Protein AF-K9FXX5-F1 (afdb_monomer_lite)

Organism: Penicillium digitatum (strain Pd1 / CECT 20795) (NCBI:txid1170230)

Radius of gyration: 20.22 Å; chains: 1; bounding box: 52×44×60 Å

Structure (mmCIF, N/CA/C/O backbone):
data_AF-K9FXX5-F1
#
_entry.id   AF-K9FXX5-F1
#
loop_
_atom_site.group_PDB
_atom_site.id
_atom_site.type_symbol
_atom_site.label_atom_id
_atom_site.label_alt_id
_atom_site.label_comp_id
_atom_site.label_asym_id
_atom_site.label_entity_id
_atom_site.label_seq_id
_atom_site.pdbx_PDB_ins_code
_atom_site.Cartn_x
_atom_site.Cartn_y
_atom_site.Cartn_z
_atom_site.occupancy
_atom_site.B_iso_or_equiv
_atom_site.auth_seq_id
_atom_site.auth_comp_id
_atom_site.auth_asym_id
_atom_site.auth_atom_id
_atom_site.pdbx_PDB_model_num
ATOM 1 N N . MET A 1 1 ? -17.720 13.261 11.288 1.00 69.75 1 MET A N 1
ATOM 2 C CA . MET A 1 1 ? -17.112 13.903 10.089 1.00 69.75 1 MET A CA 1
ATOM 3 C C . MET A 1 1 ? -16.120 12.903 9.529 1.00 69.75 1 MET A C 1
ATOM 5 O O . MET A 1 1 ? -15.475 12.264 10.336 1.00 69.75 1 MET A O 1
ATOM 9 N N . ALA A 1 2 ? -15.972 12.730 8.214 1.00 82.00 2 ALA A N 1
ATOM 10 C CA . ALA A 1 2 ? -14.997 11.754 7.704 1.00 82.00 2 ALA A CA 1
ATOM 11 C C . ALA A 1 2 ? -13.585 12.029 8.282 1.00 82.00 2 ALA A C 1
ATOM 13 O O . ALA A 1 2 ? -13.183 13.198 8.330 1.00 82.00 2 ALA A O 1
ATOM 14 N N . PRO A 1 3 ? -12.855 11.006 8.770 1.00 88.12 3 PRO A N 1
ATOM 15 C CA . PRO A 1 3 ? -11.517 11.199 9.313 1.00 88.12 3 PRO A CA 1
ATOM 16 C C . PRO A 1 3 ? -10.559 11.644 8.203 1.00 88.12 3 PRO A C 1
ATOM 18 O O . PRO A 1 3 ? -10.752 11.302 7.036 1.00 88.12 3 PRO A O 1
ATOM 21 N N . ILE A 1 4 ? -9.531 12.409 8.578 1.00 86.38 4 ILE A N 1
ATOM 22 C CA . ILE A 1 4 ? -8.514 12.918 7.652 1.00 86.38 4 ILE A CA 1
ATOM 23 C C . ILE A 1 4 ? -7.219 12.128 7.854 1.00 86.38 4 ILE A C 1
ATOM 25 O O . ILE A 1 4 ? -6.729 12.027 8.981 1.00 86.38 4 ILE A O 1
ATOM 29 N N . ILE A 1 5 ? -6.659 11.603 6.765 1.00 87.19 5 ILE A N 1
ATOM 30 C CA . ILE A 1 5 ? -5.317 11.015 6.709 1.00 87.19 5 ILE A CA 1
ATOM 31 C C . ILE A 1 5 ? -4.425 11.956 5.910 1.00 87.19 5 ILE A C 1
ATOM 33 O O . ILE A 1 5 ? -4.684 12.202 4.736 1.00 87.19 5 ILE A O 1
ATOM 37 N N . GLN A 1 6 ? -3.357 12.452 6.526 1.00 87.50 6 GLN A N 1
ATOM 38 C CA . GLN A 1 6 ? -2.365 13.269 5.840 1.00 87.50 6 GLN A CA 1
ATOM 39 C C . GLN A 1 6 ? -1.074 12.469 5.687 1.00 87.50 6 GLN A C 1
ATOM 41 O O . GLN A 1 6 ? -0.434 12.109 6.675 1.00 87.50 6 GLN A O 1
ATOM 46 N N . VAL A 1 7 ? -0.709 12.169 4.444 1.00 82.88 7 VAL A N 1
ATOM 47 C CA . VAL A 1 7 ? 0.531 11.475 4.102 1.00 82.88 7 VAL A CA 1
ATOM 48 C C . VAL A 1 7 ? 1.591 12.524 3.799 1.00 82.88 7 VAL A C 1
ATOM 50 O O . VAL A 1 7 ? 1.379 13.405 2.972 1.00 82.88 7 VAL A O 1
ATOM 53 N N . ILE A 1 8 ? 2.729 12.450 4.484 1.00 85.00 8 ILE A N 1
ATOM 54 C CA . ILE A 1 8 ? 3.868 13.345 4.267 1.00 85.00 8 ILE A CA 1
ATOM 55 C C . ILE A 1 8 ? 5.045 12.472 3.854 1.00 85.00 8 ILE A C 1
ATOM 57 O O . ILE A 1 8 ? 5.526 11.668 4.652 1.00 85.00 8 ILE A O 1
ATOM 61 N N . GLY A 1 9 ? 5.503 12.592 2.611 1.00 83.00 9 GLY A N 1
ATOM 62 C CA . GLY A 1 9 ? 6.545 11.697 2.120 1.00 83.00 9 GLY A CA 1
ATOM 63 C C . GLY A 1 9 ? 7.036 11.991 0.712 1.00 83.00 9 GLY A C 1
ATOM 64 O O . GLY A 1 9 ? 6.684 12.996 0.096 1.00 83.00 9 GLY A O 1
ATOM 65 N N . CYS A 1 10 ? 7.885 11.095 0.208 1.00 80.19 10 CYS A N 1
ATOM 66 C CA . CYS A 1 10 ? 8.448 11.222 -1.129 1.00 80.19 10 CYS A CA 1
ATOM 67 C C . CYS A 1 10 ? 7.406 10.962 -2.223 1.00 80.19 10 CYS A C 1
ATOM 69 O O . CYS A 1 10 ? 6.554 10.074 -2.111 1.00 80.19 10 CYS A O 1
ATOM 71 N N . LEU A 1 11 ? 7.537 11.744 -3.289 1.00 79.19 11 LEU A N 1
ATOM 72 C CA . LEU A 1 11 ? 6.828 11.631 -4.552 1.00 79.19 11 LEU A CA 1
ATOM 73 C C . LEU A 1 11 ? 7.910 11.638 -5.635 1.00 79.19 11 LEU A C 1
ATOM 75 O O . LEU A 1 11 ? 8.719 12.565 -5.688 1.00 79.19 11 LEU A O 1
ATOM 79 N N . ASN A 1 12 ? 7.947 10.598 -6.460 1.00 79.56 12 ASN A N 1
ATOM 80 C CA . ASN A 1 12 ? 9.006 10.388 -7.441 1.00 79.56 12 ASN A CA 1
ATOM 81 C C . ASN A 1 12 ? 8.419 10.210 -8.847 1.00 79.56 12 ASN A C 1
ATOM 83 O O . ASN A 1 12 ? 7.282 9.759 -9.007 1.00 79.56 12 ASN A O 1
ATOM 87 N N . ALA A 1 13 ? 9.229 10.518 -9.858 1.00 80.81 13 ALA A N 1
ATOM 88 C CA . ALA A 1 13 ? 9.031 10.049 -11.223 1.00 80.81 13 ALA A CA 1
ATOM 89 C C . ALA A 1 13 ? 9.991 8.877 -11.466 1.00 80.81 13 ALA A C 1
ATOM 91 O O . ALA A 1 13 ? 11.196 9.072 -11.643 1.00 80.81 13 ALA A O 1
ATOM 92 N N . ASP A 1 14 ? 9.461 7.659 -11.441 1.00 80.69 14 ASP A N 1
ATOM 93 C CA . ASP A 1 14 ? 10.246 6.443 -11.610 1.00 80.69 14 ASP A CA 1
ATOM 94 C C . ASP A 1 14 ? 10.443 6.193 -13.106 1.00 80.69 14 ASP A C 1
ATOM 96 O O . ASP A 1 14 ? 9.484 6.010 -13.855 1.00 80.69 14 ASP A O 1
ATOM 100 N N . ARG A 1 15 ? 11.698 6.214 -13.560 1.00 85.12 15 ARG A N 1
ATOM 101 C CA . ARG A 1 15 ? 12.070 5.898 -14.944 1.00 85.12 15 ARG A CA 1
ATOM 102 C C . ARG A 1 15 ? 12.536 4.452 -15.002 1.00 85.12 15 ARG A C 1
ATOM 104 O O . ARG A 1 15 ? 13.568 4.114 -14.425 1.00 85.12 15 ARG A O 1
ATOM 111 N N . VAL A 1 16 ? 11.783 3.610 -15.697 1.00 86.31 16 VAL A N 1
ATOM 112 C CA . VAL A 1 16 ? 12.023 2.170 -15.763 1.00 86.31 16 VAL A CA 1
ATOM 113 C C . VAL A 1 16 ? 12.531 1.802 -17.150 1.00 86.31 16 VAL A C 1
ATOM 115 O O . VAL A 1 16 ? 11.874 2.063 -18.160 1.00 86.31 16 VAL A O 1
ATOM 118 N N . LEU A 1 17 ? 13.709 1.179 -17.189 1.00 91.38 17 LEU A N 1
ATOM 119 C CA . LEU A 1 17 ? 14.300 0.605 -18.393 1.00 91.38 17 LEU A CA 1
ATOM 120 C C . LEU A 1 17 ? 14.302 -0.912 -18.269 1.00 91.38 17 LEU A C 1
ATOM 122 O O . LEU A 1 17 ? 14.856 -1.450 -17.313 1.00 91.38 17 LEU A O 1
ATOM 126 N N . ALA A 1 18 ? 13.715 -1.600 -19.247 1.00 91.19 18 ALA A N 1
ATOM 127 C CA . ALA A 1 18 ? 13.788 -3.053 -19.308 1.00 91.19 18 ALA A CA 1
ATOM 128 C C . ALA A 1 18 ? 14.995 -3.472 -20.146 1.00 91.19 18 ALA A C 1
ATOM 130 O O . ALA A 1 18 ? 15.080 -3.160 -21.339 1.00 91.19 18 ALA A O 1
ATOM 131 N N . THR A 1 19 ? 15.916 -4.209 -19.541 1.00 94.00 19 THR A N 1
ATOM 132 C CA . THR A 1 19 ? 17.079 -4.803 -20.205 1.00 94.00 19 THR A CA 1
ATOM 133 C C . THR A 1 19 ? 17.013 -6.327 -20.088 1.00 94.00 19 THR A C 1
ATOM 135 O O . THR A 1 19 ? 16.414 -6.844 -19.146 1.00 94.00 19 THR A O 1
ATOM 138 N N . PRO A 1 20 ? 17.623 -7.082 -21.021 1.00 92.12 20 PRO A N 1
ATOM 139 C CA . PRO A 1 20 ? 17.624 -8.545 -20.946 1.00 92.12 20 PRO A CA 1
ATOM 140 C C . PRO A 1 20 ? 18.401 -9.082 -19.729 1.00 92.12 20 PRO A C 1
ATOM 142 O O . PRO A 1 20 ? 18.210 -10.230 -19.339 1.00 92.12 20 PRO A O 1
ATOM 145 N N . ARG A 1 21 ? 19.278 -8.262 -19.134 1.00 94.31 21 ARG A N 1
ATOM 146 C CA . ARG A 1 21 ? 20.008 -8.523 -17.887 1.00 94.31 21 ARG A CA 1
ATOM 147 C C . ARG A 1 21 ? 20.497 -7.218 -17.256 1.00 94.31 21 ARG A C 1
ATOM 149 O O . ARG A 1 21 ? 20.442 -6.165 -17.896 1.00 94.31 21 ARG A O 1
ATOM 156 N N . PHE A 1 22 ? 21.020 -7.295 -16.035 1.00 93.25 22 PHE A N 1
ATOM 157 C CA . PHE A 1 22 ? 21.779 -6.190 -15.451 1.00 93.25 22 PHE A CA 1
ATOM 158 C C . PHE A 1 22 ? 23.083 -5.946 -16.242 1.00 93.25 22 PHE A C 1
ATOM 160 O O . PHE A 1 22 ? 23.713 -6.919 -16.675 1.00 93.25 22 PHE A O 1
ATOM 167 N N . PRO A 1 23 ? 23.464 -4.676 -16.480 1.00 93.44 23 PRO A N 1
ATOM 168 C CA . PRO A 1 23 ? 24.712 -4.337 -17.157 1.00 93.44 23 PRO A CA 1
ATOM 169 C C . PRO A 1 23 ? 25.920 -4.566 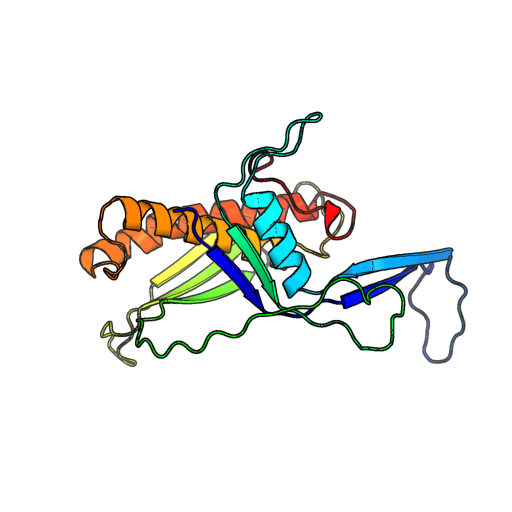-16.242 1.00 93.44 23 PRO A C 1
ATOM 171 O O . PRO A 1 23 ? 25.837 -4.331 -15.033 1.00 93.44 23 PRO A O 1
ATOM 174 N N . ASP A 1 24 ? 27.044 -4.974 -16.829 1.00 96.19 24 ASP A N 1
ATOM 175 C CA . ASP A 1 24 ? 28.323 -5.036 -16.121 1.00 96.19 24 ASP A CA 1
ATOM 176 C C . ASP A 1 24 ? 28.942 -3.629 -15.964 1.00 96.19 24 ASP A C 1
ATOM 178 O O . ASP A 1 24 ? 28.610 -2.705 -16.719 1.00 96.19 24 ASP A O 1
ATOM 182 N N . PRO A 1 25 ? 29.858 -3.413 -15.000 1.00 96.81 25 PRO A N 1
ATOM 183 C CA . PRO A 1 25 ? 30.534 -2.128 -14.848 1.00 96.81 25 PRO A CA 1
ATOM 184 C C . PRO A 1 25 ? 31.232 -1.669 -16.140 1.00 96.81 25 PRO A C 1
ATOM 186 O O . PRO A 1 25 ? 32.109 -2.352 -16.663 1.00 96.81 25 PRO A O 1
ATOM 189 N N . GLY A 1 26 ? 30.863 -0.484 -16.636 1.00 96.62 26 GLY A N 1
ATOM 190 C CA . GLY A 1 26 ? 31.421 0.111 -17.860 1.00 96.62 26 GLY A CA 1
ATOM 191 C C . GLY A 1 26 ? 30.781 -0.369 -19.168 1.00 96.62 26 GLY A C 1
ATOM 192 O O . GLY A 1 26 ? 31.121 0.142 -20.234 1.00 96.62 26 GLY A O 1
ATOM 193 N N . GLU A 1 27 ? 29.843 -1.311 -19.111 1.00 96.75 27 GLU A N 1
ATOM 194 C CA . GLU A 1 27 ? 29.141 -1.814 -20.285 1.00 96.75 27 GLU A CA 1
ATOM 195 C C . GLU A 1 27 ? 28.035 -0.854 -20.759 1.00 96.75 27 GLU A C 1
ATOM 197 O O . GLU A 1 27 ? 27.328 -0.239 -19.961 1.00 96.75 27 GLU A O 1
ATOM 202 N N . THR A 1 28 ? 27.839 -0.763 -22.079 1.00 95.81 28 THR A N 1
ATOM 203 C CA . THR A 1 28 ? 26.666 -0.113 -22.683 1.00 95.81 28 THR A CA 1
ATOM 204 C C . THR A 1 28 ? 25.722 -1.173 -23.244 1.00 95.81 28 THR A C 1
ATOM 206 O O . THR A 1 28 ? 26.110 -1.933 -24.127 1.00 95.81 28 THR A O 1
ATOM 209 N N . ILE A 1 29 ? 24.470 -1.197 -22.774 1.00 95.06 29 ILE A N 1
ATOM 210 C CA . ILE A 1 29 ? 23.419 -2.098 -23.268 1.00 95.06 29 ILE A CA 1
ATOM 211 C C . ILE A 1 29 ? 22.200 -1.303 -23.743 1.00 95.06 29 ILE A C 1
ATOM 213 O O . ILE A 1 29 ? 21.814 -0.303 -23.138 1.00 95.06 29 ILE A O 1
ATOM 217 N N . THR A 1 30 ? 21.571 -1.752 -24.828 1.00 95.69 30 THR A N 1
ATOM 218 C CA . THR A 1 30 ? 20.324 -1.165 -25.328 1.00 95.69 30 THR A CA 1
ATOM 219 C C . THR A 1 30 ? 19.131 -1.681 -24.524 1.00 95.69 30 THR A C 1
ATOM 221 O O . THR A 1 30 ? 18.958 -2.889 -24.356 1.00 95.69 30 THR A O 1
ATOM 224 N N . SER A 1 31 ? 18.27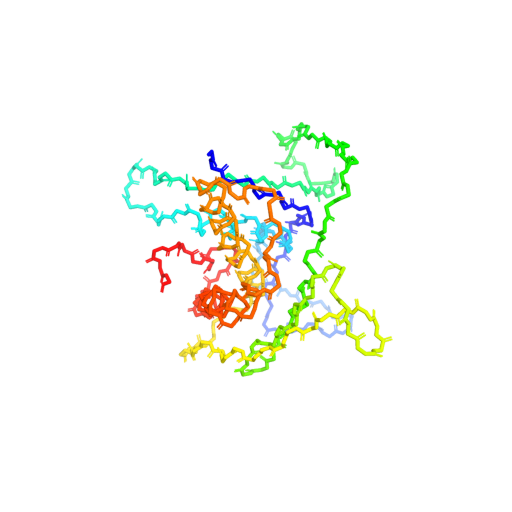8 -0.774 -24.043 1.00 95.50 31 SER A N 1
ATOM 225 C CA . SER A 1 31 ? 17.013 -1.145 -23.403 1.00 95.50 31 SER A CA 1
ATOM 226 C C . SER A 1 31 ? 16.007 -1.665 -24.428 1.00 95.50 31 SER A C 1
ATOM 228 O O . SER A 1 31 ? 15.842 -1.073 -25.493 1.00 95.50 31 SER A O 1
ATOM 230 N N . SER A 1 32 ? 15.276 -2.712 -24.064 1.00 94.19 32 SER A N 1
ATOM 231 C CA . SER A 1 32 ? 14.136 -3.232 -24.830 1.00 94.19 32 SER A CA 1
ATOM 232 C C . SER A 1 32 ? 12.880 -2.360 -24.702 1.00 94.19 32 SER A C 1
ATOM 234 O O . SER A 1 32 ? 12.072 -2.308 -25.626 1.00 94.19 32 SER A O 1
ATOM 236 N N . SER A 1 33 ? 12.730 -1.635 -23.589 1.00 93.00 33 SER A N 1
ATOM 237 C CA . SER A 1 33 ? 11.654 -0.662 -23.388 1.00 93.00 33 SER A CA 1
ATOM 238 C C . SER A 1 33 ? 12.039 0.407 -22.366 1.00 93.00 33 SER A C 1
ATOM 240 O O . SER A 1 33 ? 12.891 0.178 -21.505 1.00 93.00 33 SER A O 1
ATOM 242 N N . TYR A 1 34 ? 11.356 1.549 -22.435 1.00 90.44 34 TYR A N 1
ATOM 243 C CA . TYR A 1 34 ? 11.445 2.657 -21.486 1.00 90.44 34 TYR A CA 1
ATOM 244 C C . TYR A 1 34 ? 10.034 3.139 -21.150 1.00 90.44 34 TYR A C 1
ATOM 246 O O . TYR A 1 34 ? 9.231 3.361 -22.058 1.00 90.44 34 TYR A O 1
ATOM 254 N N . PHE A 1 35 ? 9.738 3.334 -19.870 1.00 82.38 35 PHE A N 1
ATOM 255 C CA . PHE A 1 35 ? 8.534 4.039 -19.444 1.00 82.38 35 PHE A CA 1
ATOM 256 C C . PHE A 1 35 ? 8.794 4.836 -18.166 1.00 82.38 35 PHE A C 1
ATOM 258 O O . PHE A 1 35 ? 9.692 4.520 -17.387 1.00 82.38 35 PHE A O 1
ATOM 265 N N . THR A 1 36 ? 7.991 5.875 -17.956 1.00 79.88 36 THR A N 1
ATOM 266 C CA . THR A 1 36 ? 7.986 6.655 -16.717 1.00 79.88 36 THR A CA 1
ATOM 267 C C . THR A 1 36 ? 6.684 6.383 -15.976 1.00 79.88 36 THR A C 1
ATOM 269 O O . THR A 1 36 ? 5.614 6.443 -16.581 1.00 79.88 36 THR A O 1
ATOM 272 N N . SER A 1 37 ? 6.758 6.123 -14.676 1.00 77.31 37 SER A N 1
ATOM 273 C CA . SER A 1 37 ? 5.597 5.975 -13.798 1.00 77.31 37 SER A CA 1
ATOM 274 C C . SER A 1 37 ? 5.683 6.911 -12.597 1.00 77.31 37 SER A C 1
ATOM 276 O O . SER A 1 37 ? 6.762 7.352 -12.202 1.00 77.31 37 SER A O 1
ATOM 278 N N . ALA A 1 38 ? 4.535 7.213 -11.992 1.00 75.75 38 ALA A N 1
ATOM 279 C CA . ALA A 1 38 ? 4.521 7.828 -10.672 1.00 75.75 38 ALA A CA 1
ATOM 280 C C . ALA A 1 38 ? 5.021 6.815 -9.634 1.00 75.75 38 ALA A C 1
ATOM 282 O O . ALA A 1 38 ? 4.662 5.637 -9.691 1.00 75.75 38 ALA A O 1
ATOM 283 N N . GLY A 1 39 ? 5.833 7.288 -8.696 1.00 79.69 39 GLY A N 1
ATOM 284 C CA . GLY A 1 39 ? 6.447 6.470 -7.663 1.00 79.69 39 GLY A CA 1
ATOM 285 C C . GLY A 1 39 ? 6.663 7.227 -6.362 1.00 79.69 39 GLY A C 1
ATOM 286 O O . GLY A 1 39 ? 6.180 8.345 -6.162 1.00 79.69 39 GLY A O 1
ATOM 287 N N . GLY A 1 40 ? 7.442 6.617 -5.476 1.00 84.31 40 GLY A N 1
ATOM 288 C CA . GLY A 1 40 ? 7.708 7.131 -4.137 1.00 84.31 40 GLY A CA 1
ATOM 289 C C . GLY A 1 40 ? 6.791 6.508 -3.087 1.00 84.31 40 GLY A C 1
ATOM 290 O O . GLY A 1 40 ? 5.586 6.363 -3.272 1.00 84.31 40 GLY A O 1
ATOM 291 N N . LYS A 1 41 ? 7.381 6.148 -1.946 1.00 88.56 41 LYS A N 1
ATOM 292 C CA . LYS A 1 41 ? 6.690 5.445 -0.856 1.00 88.56 41 LYS A CA 1
ATOM 293 C C . LYS A 1 41 ? 5.510 6.245 -0.309 1.00 88.56 41 LYS A C 1
ATOM 295 O O . LYS A 1 41 ? 4.434 5.695 -0.109 1.00 88.56 41 LYS A O 1
ATOM 300 N N . GLY A 1 42 ? 5.693 7.557 -0.123 1.00 85.56 42 GLY A N 1
ATOM 301 C CA . GLY A 1 42 ? 4.618 8.444 0.326 1.00 85.56 42 GLY A CA 1
ATOM 302 C C . GLY A 1 42 ? 3.469 8.493 -0.681 1.00 85.56 42 GLY A C 1
ATOM 303 O O . GLY A 1 42 ? 2.309 8.346 -0.309 1.00 85.56 42 GLY A O 1
ATOM 304 N N . ALA A 1 43 ? 3.790 8.609 -1.970 1.00 82.75 43 ALA A N 1
ATOM 305 C CA . ALA A 1 43 ? 2.794 8.579 -3.035 1.00 82.75 43 ALA A CA 1
ATOM 306 C C . ALA A 1 43 ? 2.031 7.245 -3.089 1.00 82.75 43 ALA A C 1
ATOM 308 O O . ALA A 1 43 ? 0.801 7.252 -3.133 1.00 82.75 43 ALA A O 1
ATOM 309 N N . ASN A 1 44 ? 2.738 6.113 -3.013 1.00 89.06 44 ASN A N 1
ATOM 310 C CA . ASN A 1 44 ? 2.127 4.784 -2.971 1.00 89.06 44 ASN A CA 1
ATOM 311 C C . ASN A 1 44 ? 1.159 4.673 -1.786 1.00 89.06 44 ASN A C 1
ATOM 313 O O . ASN A 1 44 ? -0.005 4.334 -1.977 1.00 89.06 44 ASN A O 1
ATOM 317 N N . GLN A 1 45 ? 1.594 5.038 -0.577 1.00 90.88 45 GLN A N 1
ATOM 318 C CA . GLN A 1 45 ? 0.755 5.000 0.627 1.00 90.88 45 GLN A CA 1
ATOM 319 C C . GLN A 1 45 ? -0.482 5.902 0.509 1.00 90.88 45 GLN A C 1
ATOM 321 O O . GLN A 1 45 ? -1.569 5.510 0.935 1.00 90.88 45 GLN A O 1
ATOM 326 N N . ALA A 1 46 ? -0.356 7.081 -0.110 1.00 85.56 46 ALA A N 1
ATOM 327 C CA . ALA A 1 46 ? -1.491 7.964 -0.371 1.00 85.56 46 ALA A CA 1
ATOM 328 C C . ALA A 1 46 ? -2.491 7.355 -1.369 1.00 85.56 46 ALA A C 1
ATOM 330 O O . ALA A 1 46 ? -3.700 7.412 -1.136 1.00 85.56 46 ALA A O 1
ATOM 331 N N . VAL A 1 47 ? -2.009 6.720 -2.447 1.00 87.50 47 VAL A N 1
ATOM 332 C CA . VAL A 1 47 ? -2.869 5.997 -3.402 1.00 87.50 47 VAL A CA 1
ATOM 333 C C . VAL A 1 47 ? -3.603 4.855 -2.711 1.00 87.50 47 VAL A C 1
ATOM 335 O O . VAL A 1 47 ? -4.808 4.704 -2.914 1.00 87.50 47 VAL A O 1
ATOM 338 N N . VAL A 1 48 ? -2.914 4.100 -1.853 1.00 91.69 48 VAL A N 1
ATOM 339 C CA . VAL A 1 48 ? -3.528 3.050 -1.034 1.00 91.69 48 VAL A CA 1
ATOM 340 C C . VAL A 1 48 ? -4.617 3.632 -0.147 1.00 91.69 48 VAL A C 1
ATOM 342 O O . VAL A 1 48 ? -5.731 3.123 -0.175 1.00 91.69 48 VAL A O 1
ATOM 345 N N . CYS A 1 49 ? -4.361 4.733 0.568 1.00 88.81 49 CYS A N 1
ATOM 346 C CA . CYS A 1 49 ? -5.387 5.375 1.396 1.00 88.81 49 CYS A CA 1
ATOM 347 C C . CYS A 1 49 ? -6.631 5.760 0.579 1.00 88.81 49 CYS A C 1
ATOM 349 O O . CYS A 1 49 ? -7.767 5.595 1.026 1.00 88.81 49 CYS A O 1
ATOM 351 N N . GLY A 1 50 ? -6.428 6.225 -0.654 1.00 85.69 50 GLY A N 1
ATOM 352 C CA . GLY A 1 50 ? -7.513 6.515 -1.580 1.00 85.69 50 GLY A CA 1
ATOM 353 C C . GLY A 1 50 ? -8.272 5.272 -2.049 1.00 85.69 50 GLY A C 1
ATOM 354 O O . GLY A 1 50 ? -9.499 5.288 -2.059 1.00 85.69 50 GLY A O 1
ATOM 355 N N . ARG A 1 51 ? -7.588 4.199 -2.454 1.00 89.81 51 ARG A N 1
ATOM 356 C CA . ARG A 1 51 ? -8.255 2.974 -2.937 1.00 89.81 51 ARG A CA 1
ATOM 357 C C . ARG A 1 51 ? -8.937 2.199 -1.808 1.00 89.81 51 ARG A C 1
ATOM 359 O O . ARG A 1 51 ? -10.025 1.682 -2.012 1.00 89.81 51 ARG A O 1
ATOM 366 N N . MET A 1 52 ? -8.363 2.214 -0.610 1.00 90.81 52 MET A N 1
ATOM 367 C CA . MET A 1 52 ? -8.888 1.535 0.578 1.00 90.81 52 MET A CA 1
ATOM 368 C C . MET A 1 52 ? -10.036 2.274 1.271 1.00 90.81 52 MET A C 1
ATOM 370 O O . MET A 1 52 ? -10.669 1.718 2.158 1.00 90.81 52 MET A O 1
ATOM 374 N N . SER A 1 53 ? -10.318 3.521 0.893 1.00 88.50 53 SER A N 1
ATOM 375 C CA . SER A 1 53 ? -11.426 4.305 1.459 1.00 88.50 53 SER A CA 1
ATOM 376 C C . SER A 1 53 ? -12.730 4.196 0.662 1.00 88.50 53 SER A C 1
ATOM 378 O O . SER A 1 53 ? -13.713 4.868 0.975 1.00 88.50 53 SER A O 1
ATOM 380 N N . ARG A 1 54 ? -12.763 3.377 -0.398 1.00 85.88 54 ARG A N 1
ATOM 381 C CA . ARG A 1 54 ? -13.945 3.210 -1.252 1.00 85.88 54 ARG A CA 1
ATOM 382 C C . ARG A 1 54 ? -13.912 1.904 -2.045 1.00 85.88 54 ARG A C 1
ATOM 384 O O . ARG A 1 54 ? -12.847 1.385 -2.353 1.00 85.88 54 ARG A O 1
ATOM 391 N N . ALA A 1 55 ? -15.087 1.455 -2.476 1.00 85.00 55 ALA A N 1
ATOM 392 C CA . ALA A 1 55 ? -15.211 0.362 -3.437 1.00 85.00 55 ALA A CA 1
ATOM 393 C C . ALA A 1 55 ? -14.666 0.750 -4.823 1.00 85.00 55 ALA A C 1
ATOM 395 O O . ALA A 1 55 ? -14.710 1.929 -5.213 1.00 85.00 55 ALA A O 1
ATOM 396 N N . LYS A 1 56 ? -14.209 -0.236 -5.593 1.00 83.50 56 LYS A N 1
ATOM 397 C CA . LYS A 1 56 ? -13.784 -0.069 -6.981 1.00 83.50 56 LYS A CA 1
ATOM 398 C C . LYS A 1 56 ? -14.906 0.524 -7.824 1.00 83.50 56 LYS A C 1
ATOM 400 O O . LYS A 1 56 ? -16.069 0.131 -7.746 1.00 83.50 56 LYS A O 1
ATOM 405 N N . GLN A 1 57 ? -14.558 1.498 -8.661 1.00 79.62 57 GLN A N 1
ATOM 406 C CA . GLN A 1 57 ? -15.538 2.128 -9.541 1.00 79.62 57 GLN A CA 1
ATOM 407 C C . GLN A 1 57 ? -15.996 1.141 -10.619 1.00 79.62 57 GLN A C 1
ATOM 409 O O . GLN A 1 57 ? -15.204 0.699 -11.449 1.00 79.62 57 GLN A O 1
ATOM 414 N N . THR A 1 58 ? -17.292 0.832 -10.621 1.00 72.62 58 THR A N 1
ATOM 415 C CA . THR A 1 58 ? -17.970 0.078 -11.678 1.00 72.62 58 THR A CA 1
ATOM 416 C C . THR A 1 58 ? -18.972 1.011 -12.370 1.00 72.62 58 THR A C 1
ATOM 418 O O . THR A 1 58 ? -20.052 1.300 -11.863 1.00 72.62 58 THR A O 1
ATOM 421 N N . GLY A 1 59 ? -18.583 1.560 -13.526 1.00 72.25 59 GLY A N 1
ATOM 422 C CA . GLY A 1 59 ? -19.388 2.526 -14.291 1.00 72.25 59 GLY A CA 1
ATOM 423 C C . GLY A 1 59 ? -19.076 3.999 -13.985 1.00 72.25 59 GLY A C 1
ATOM 424 O O . GLY A 1 59 ? -18.006 4.334 -13.491 1.00 72.25 59 GLY A O 1
ATOM 425 N N . THR A 1 60 ? -20.001 4.907 -14.314 1.00 69.75 60 THR A N 1
ATOM 426 C CA . THR A 1 60 ? -19.782 6.371 -14.257 1.00 69.75 60 THR A CA 1
ATOM 427 C C . THR A 1 60 ? -19.972 6.989 -12.870 1.00 69.75 60 THR A C 1
ATOM 429 O O . THR A 1 60 ? -19.693 8.173 -12.677 1.00 69.75 60 THR A O 1
ATOM 432 N N . LYS A 1 61 ? -20.462 6.219 -11.890 1.00 67.19 61 LYS A N 1
ATOM 433 C CA . LYS A 1 61 ? -20.763 6.717 -10.545 1.00 67.19 61 LYS A CA 1
ATOM 434 C C . LYS A 1 61 ? -19.583 6.463 -9.609 1.00 67.19 61 LYS A C 1
ATOM 436 O O . LYS A 1 61 ? -19.224 5.322 -9.336 1.00 67.19 61 LYS A O 1
ATOM 441 N N . ILE A 1 62 ? -19.004 7.542 -9.090 1.00 68.50 62 ILE A N 1
ATOM 442 C CA . ILE A 1 62 ? -17.904 7.486 -8.124 1.00 68.50 62 ILE A CA 1
ATOM 443 C C . ILE A 1 62 ? -18.450 7.007 -6.772 1.00 68.50 62 ILE A C 1
ATOM 445 O O . ILE A 1 62 ? -19.360 7.624 -6.210 1.00 68.50 62 ILE A O 1
ATOM 449 N N . SER A 1 63 ? -17.896 5.909 -6.251 1.00 75.44 63 SER A N 1
ATOM 450 C CA . SER A 1 63 ? -18.157 5.426 -4.893 1.00 75.44 63 SER A CA 1
ATOM 451 C C . SER A 1 63 ? -17.726 6.486 -3.874 1.00 75.44 63 SER A C 1
ATOM 453 O O . SER A 1 63 ? -16.651 7.083 -3.976 1.00 75.44 63 SER A O 1
ATOM 455 N N . LYS A 1 64 ? -18.597 6.767 -2.899 1.00 81.94 64 LYS A N 1
ATOM 456 C CA . LYS A 1 64 ? -18.321 7.776 -1.873 1.00 81.94 64 LYS A CA 1
ATOM 457 C C . LYS A 1 64 ? -17.202 7.269 -0.965 1.00 81.94 64 LYS A C 1
ATOM 459 O O . LYS A 1 64 ? -17.328 6.189 -0.400 1.00 81.94 64 LYS A O 1
ATOM 464 N N . SER A 1 65 ? -16.155 8.076 -0.816 1.00 84.88 65 SER A N 1
ATOM 465 C CA . SER A 1 65 ? -15.085 7.821 0.148 1.00 84.88 65 SER A CA 1
ATOM 466 C C . SER A 1 65 ? -15.583 8.056 1.571 1.00 84.88 65 SER A C 1
ATOM 468 O O . SER A 1 65 ? -16.227 9.079 1.835 1.00 84.88 65 SER A O 1
ATOM 470 N N . ASP A 1 66 ? -15.288 7.136 2.485 1.00 86.88 66 ASP A N 1
ATOM 471 C CA . ASP A 1 66 ? -15.598 7.285 3.911 1.00 86.88 66 ASP A CA 1
ATOM 472 C C . ASP A 1 66 ? -14.468 7.956 4.710 1.00 86.88 66 ASP A C 1
ATOM 474 O O . ASP A 1 66 ? -14.670 8.363 5.855 1.00 86.88 66 ASP A O 1
ATOM 478 N N . VAL A 1 67 ? -13.314 8.161 4.070 1.00 86.31 67 VAL A N 1
ATOM 479 C CA . VAL A 1 67 ? -12.137 8.861 4.597 1.00 86.31 67 VAL A CA 1
ATOM 480 C C . VAL A 1 67 ? -11.729 9.991 3.648 1.00 86.31 67 VAL A C 1
ATOM 482 O O . VAL A 1 67 ? -11.858 9.879 2.428 1.00 86.31 67 VAL A O 1
ATOM 485 N N . VAL A 1 68 ? -11.224 11.093 4.198 1.00 85.31 68 VAL A N 1
ATOM 486 C CA . VAL A 1 68 ? -10.550 12.148 3.431 1.00 85.31 68 VAL A CA 1
ATOM 487 C C . VAL A 1 68 ? -9.049 11.894 3.513 1.00 85.31 68 VAL A C 1
ATOM 489 O O . VAL A 1 68 ? -8.519 11.709 4.605 1.00 85.31 68 VAL A O 1
ATOM 492 N N . PHE A 1 69 ? -8.350 11.873 2.381 1.00 82.81 69 PHE A N 1
ATOM 493 C CA . PHE A 1 69 ? -6.896 11.728 2.365 1.00 82.81 69 PHE A CA 1
ATOM 494 C C . PHE A 1 69 ? -6.243 12.902 1.637 1.00 82.81 69 PHE A C 1
ATOM 496 O O . PHE A 1 69 ? -6.762 13.404 0.641 1.00 82.81 69 PHE A O 1
ATOM 503 N N . GLU A 1 70 ? -5.094 13.321 2.147 1.00 84.44 70 GLU A N 1
ATOM 504 C CA . GLU A 1 70 ? -4.276 14.406 1.619 1.00 84.44 70 GLU A CA 1
ATOM 505 C C . GLU A 1 70 ? -2.830 13.922 1.518 1.00 84.44 70 GLU A C 1
ATOM 507 O O . GLU A 1 70 ? -2.345 13.216 2.402 1.00 84.44 70 GLU A O 1
ATOM 512 N N . MET A 1 71 ? -2.126 14.310 0.456 1.00 80.94 71 MET A N 1
ATOM 513 C CA . MET A 1 71 ? -0.702 14.020 0.290 1.00 80.94 71 MET A CA 1
ATOM 514 C C . MET A 1 71 ? 0.083 15.324 0.230 1.00 80.94 71 MET A C 1
ATOM 516 O O . MET A 1 71 ? -0.215 16.200 -0.580 1.00 80.94 71 MET A O 1
ATOM 520 N N . ILE A 1 72 ? 1.121 15.418 1.055 1.00 76.81 72 ILE A N 1
ATOM 521 C CA . ILE A 1 72 ? 2.127 16.473 1.029 1.00 76.81 72 ILE A CA 1
ATOM 522 C C . ILE A 1 72 ? 3.449 15.832 0.606 1.00 76.81 72 ILE A C 1
ATOM 524 O O . ILE A 1 72 ? 4.047 15.040 1.335 1.00 76.81 72 ILE A O 1
ATOM 528 N N . GLY A 1 73 ? 3.920 16.194 -0.580 1.00 68.75 73 GLY A N 1
ATOM 529 C CA . GLY A 1 73 ? 5.195 15.743 -1.123 1.00 68.75 73 GLY A CA 1
ATOM 530 C C . GLY A 1 73 ? 5.733 16.737 -2.143 1.00 68.75 73 GLY A C 1
ATOM 531 O O . GLY A 1 73 ? 5.018 17.635 -2.585 1.00 68.75 73 GLY A O 1
ATOM 532 N N . ALA A 1 74 ? 7.000 16.578 -2.508 1.00 61.44 74 ALA A N 1
ATOM 533 C CA . ALA A 1 74 ? 7.645 17.370 -3.547 1.00 61.44 74 ALA A CA 1
ATOM 534 C C . ALA A 1 74 ? 8.386 16.445 -4.514 1.00 61.44 74 ALA A C 1
ATOM 536 O O . ALA A 1 74 ? 8.997 15.468 -4.085 1.00 61.44 74 ALA A O 1
ATOM 537 N N . VAL A 1 75 ? 8.349 16.792 -5.800 1.00 57.78 75 VAL A N 1
ATOM 538 C CA . VAL A 1 75 ? 9.220 16.231 -6.844 1.00 57.78 75 VAL A CA 1
ATOM 539 C C . VAL A 1 75 ? 10.246 17.304 -7.213 1.00 57.78 75 VAL A C 1
ATOM 541 O O . VAL A 1 75 ? 9.966 18.498 -7.080 1.00 57.78 75 VAL A O 1
ATOM 544 N N . GLY A 1 76 ? 11.443 16.904 -7.643 1.00 51.75 76 GLY A N 1
ATOM 545 C CA . GLY A 1 76 ? 12.501 17.834 -8.044 1.00 51.75 76 GLY A CA 1
ATOM 546 C C . GLY A 1 76 ? 12.054 18.826 -9.129 1.00 51.75 76 GLY A C 1
ATOM 547 O O . GLY A 1 76 ? 11.316 18.483 -10.046 1.00 51.75 76 GLY A O 1
ATOM 548 N N . VAL A 1 77 ? 12.555 20.060 -9.037 1.00 45.75 77 VAL A N 1
ATOM 549 C CA . VAL A 1 77 ? 12.151 21.258 -9.811 1.00 45.75 77 VAL A CA 1
ATOM 550 C C . VAL A 1 77 ? 12.458 21.167 -11.328 1.00 45.75 77 VAL A C 1
ATOM 552 O O . VAL A 1 77 ? 12.208 22.114 -12.065 1.00 45.75 77 VAL A O 1
ATOM 555 N N . LEU A 1 78 ? 12.994 20.044 -11.824 1.00 44.50 78 LEU A N 1
ATOM 556 C CA . LEU A 1 78 ? 13.505 19.891 -13.197 1.00 44.50 78 LEU A CA 1
ATOM 557 C C . LEU A 1 78 ? 12.615 19.067 -14.150 1.00 44.50 78 LEU A C 1
ATOM 559 O O . LEU A 1 78 ? 12.952 18.969 -15.327 1.00 44.50 78 LEU A O 1
ATOM 563 N N . ASP A 1 79 ? 11.476 18.525 -13.708 1.00 51.75 79 ASP A N 1
ATOM 564 C CA . ASP A 1 79 ? 10.519 17.857 -14.606 1.00 51.75 79 ASP A CA 1
ATOM 565 C C . ASP A 1 79 ? 9.393 18.831 -15.020 1.00 51.75 79 ASP A C 1
ATOM 567 O O . ASP A 1 79 ? 8.412 19.045 -14.305 1.00 51.75 79 ASP A O 1
ATOM 571 N N . GLY A 1 80 ? 9.523 19.429 -16.211 1.00 48.53 80 GLY A N 1
ATOM 572 C CA . GLY A 1 80 ? 8.632 20.470 -16.761 1.00 48.53 80 GLY A CA 1
ATOM 573 C C . GLY A 1 80 ? 7.177 20.062 -17.062 1.00 48.53 80 GLY A C 1
ATOM 574 O O . GLY A 1 80 ? 6.438 20.847 -17.648 1.00 48.53 80 GLY A O 1
ATOM 575 N N . HIS A 1 81 ? 6.741 18.864 -16.665 1.00 50.81 81 HIS A N 1
ATOM 576 C CA . HIS A 1 81 ? 5.383 18.353 -16.897 1.00 50.81 81 HIS A CA 1
ATOM 577 C C . HIS A 1 81 ? 4.400 18.616 -15.739 1.00 50.81 81 HIS A C 1
ATOM 579 O O . HIS A 1 81 ? 3.230 18.261 -15.852 1.00 50.81 81 HIS A O 1
ATOM 585 N N . PHE A 1 82 ? 4.839 19.223 -14.629 1.00 49.88 82 PHE A N 1
ATOM 586 C CA . PHE A 1 82 ? 4.089 19.181 -13.362 1.00 49.88 82 PHE A CA 1
ATOM 587 C C . PHE A 1 82 ? 3.854 20.533 -12.664 1.00 49.88 82 PHE A C 1
ATOM 589 O O . PHE A 1 82 ? 3.509 20.576 -11.485 1.00 49.88 82 PHE A O 1
ATOM 596 N N . SER A 1 83 ? 3.963 21.662 -13.372 1.00 36.69 83 SER A N 1
ATOM 597 C CA . SER A 1 83 ? 3.767 23.008 -12.794 1.00 36.69 83 SER A CA 1
ATOM 598 C C . SER A 1 83 ? 2.319 23.360 -12.391 1.00 36.69 83 SER A C 1
ATOM 600 O O . SER A 1 83 ? 2.049 24.511 -12.060 1.00 36.69 83 SER A O 1
ATOM 602 N N . ALA A 1 84 ? 1.380 22.408 -12.382 1.00 43.19 84 ALA A N 1
ATOM 603 C CA . ALA A 1 84 ? -0.042 22.665 -12.126 1.00 43.19 84 ALA A CA 1
ATOM 604 C C . ALA A 1 84 ? -0.548 22.296 -10.711 1.00 43.19 84 ALA A C 1
ATOM 606 O O . ALA A 1 84 ? -1.729 22.495 -10.441 1.00 43.19 84 ALA A O 1
ATOM 607 N N . LEU A 1 85 ? 0.283 21.767 -9.798 1.00 41.84 85 LEU A N 1
ATOM 608 C CA . LEU A 1 85 ? -0.225 21.066 -8.597 1.00 41.84 85 LEU A CA 1
ATOM 609 C C . LEU A 1 85 ? 0.334 21.499 -7.229 1.00 41.84 85 LEU A C 1
ATOM 611 O O . LEU A 1 85 ? 0.341 20.701 -6.297 1.00 41.84 85 LEU A O 1
ATOM 615 N N . ILE A 1 86 ? 0.745 22.759 -7.044 1.00 32.69 86 ILE A N 1
ATOM 616 C CA . ILE A 1 86 ? 1.163 23.228 -5.707 1.00 32.69 86 ILE A CA 1
ATOM 617 C C . ILE A 1 86 ? 0.438 24.511 -5.288 1.00 32.69 86 ILE A C 1
ATOM 619 O O . ILE A 1 86 ? 0.748 25.597 -5.777 1.00 32.69 86 ILE A O 1
ATOM 623 N N . LYS A 1 87 ? -0.445 24.392 -4.283 1.00 32.88 87 LYS A N 1
ATOM 624 C CA . LYS A 1 87 ? -0.626 25.410 -3.231 1.00 32.88 87 LYS A CA 1
ATOM 625 C C . LYS A 1 87 ? -1.197 24.833 -1.921 1.00 32.88 87 LYS A C 1
ATOM 627 O O . LYS A 1 87 ? -2.203 24.139 -1.953 1.00 32.88 87 LYS A O 1
ATOM 632 N N . SER A 1 88 ? -0.543 25.256 -0.823 1.00 36.47 88 SER A N 1
ATOM 633 C CA . SER A 1 88 ? -0.844 25.187 0.632 1.00 36.47 88 SER A CA 1
ATOM 634 C C . SER A 1 88 ? -1.089 23.791 1.238 1.00 36.47 88 SER A C 1
ATOM 636 O O . SER A 1 88 ? -1.729 22.955 0.633 1.00 36.47 88 SER A O 1
ATOM 638 N N . THR A 1 89 ? -0.612 23.446 2.440 1.00 30.27 89 THR A N 1
ATOM 639 C CA . THR A 1 89 ? -0.881 24.144 3.711 1.00 30.27 89 THR A CA 1
ATOM 640 C C . THR A 1 89 ? 0.087 23.665 4.805 1.00 30.27 89 THR A C 1
ATOM 642 O O . THR A 1 89 ? 0.405 22.483 4.890 1.00 30.27 89 THR A O 1
ATOM 645 N N . ARG A 1 90 ? 0.529 24.582 5.672 1.00 36.50 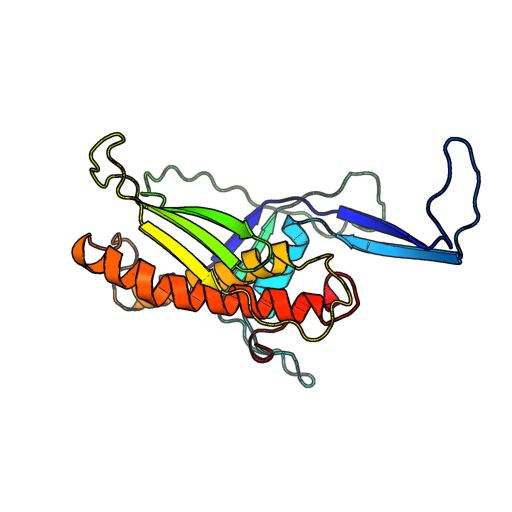90 ARG A N 1
ATOM 646 C CA . ARG A 1 90 ? 1.130 24.294 6.987 1.00 36.50 90 ARG A CA 1
ATOM 647 C C . ARG A 1 90 ? -0.019 24.090 7.986 1.00 36.50 90 ARG A C 1
ATOM 649 O O . ARG A 1 90 ? -0.988 24.845 7.899 1.00 36.50 90 ARG A O 1
ATOM 656 N N . PRO A 1 91 ? 0.128 23.225 8.997 1.00 34.38 91 PRO A N 1
ATOM 657 C CA . PRO A 1 91 ? -0.360 23.638 10.304 1.00 34.38 91 PRO A CA 1
ATOM 658 C C . PRO A 1 91 ? 0.717 23.487 11.373 1.00 34.38 91 PRO A C 1
ATOM 660 O O . PRO A 1 91 ? 1.330 22.437 11.553 1.00 34.38 91 PRO A O 1
ATOM 663 N N . GLU A 1 92 ? 0.914 24.572 12.115 1.00 38.47 92 GLU A N 1
ATOM 664 C CA . GLU A 1 92 ? 1.370 24.482 13.493 1.00 38.47 92 GLU A CA 1
ATOM 665 C C . GLU A 1 92 ? 0.250 23.851 14.329 1.00 38.47 92 GLU A C 1
ATOM 667 O O . GLU A 1 92 ? -0.908 24.258 14.249 1.00 38.47 92 GLU A O 1
ATOM 672 N N . SER A 1 93 ? 0.589 22.878 15.170 1.00 31.02 93 SER A N 1
ATOM 673 C CA . SER A 1 93 ? -0.246 22.503 16.307 1.00 31.02 93 SER A CA 1
ATOM 674 C C . SER A 1 93 ? 0.648 22.011 17.437 1.00 31.02 93 SER A C 1
ATOM 676 O O . SER A 1 93 ? 1.235 20.933 17.375 1.00 31.02 93 SER A O 1
ATOM 678 N N . LYS A 1 94 ? 0.755 22.830 18.488 1.00 35.66 94 LYS A N 1
ATOM 679 C CA . LYS A 1 94 ? 1.149 22.372 19.818 1.00 35.66 94 LYS A CA 1
ATOM 680 C C . LYS A 1 94 ? -0.075 21.706 20.442 1.00 35.66 94 LYS A C 1
ATOM 682 O O . LYS A 1 94 ? -0.996 22.386 20.881 1.00 35.66 94 LYS A O 1
ATOM 687 N N . SER A 1 95 ? -0.075 20.383 20.495 1.00 33.34 95 SER A N 1
ATOM 688 C CA . SER A 1 95 ? -0.966 19.610 21.354 1.00 33.34 95 SER A CA 1
ATOM 689 C C . SER A 1 95 ? -0.165 18.438 21.904 1.00 33.34 95 SER A C 1
ATOM 691 O O . SER A 1 95 ? 0.368 17.629 21.144 1.00 33.34 95 SER A O 1
ATOM 693 N N . SER A 1 96 ? -0.034 18.374 23.229 1.00 35.75 96 SER A N 1
ATOM 694 C CA . SER A 1 96 ? 0.520 17.216 23.928 1.00 35.75 96 SER A CA 1
ATOM 695 C C . SER A 1 96 ? -0.495 16.077 23.846 1.00 35.75 96 SER A C 1
ATOM 697 O O . SER A 1 96 ? -1.257 15.853 24.781 1.00 35.75 96 SER A O 1
ATOM 699 N N . ARG A 1 97 ? -0.549 15.392 22.701 1.00 44.62 97 ARG A N 1
ATOM 700 C CA . ARG A 1 97 ? -1.272 14.126 22.560 1.00 44.62 97 ARG A CA 1
ATOM 701 C C . ARG A 1 97 ? -0.356 12.980 22.958 1.00 44.62 97 ARG A C 1
ATOM 703 O O . ARG A 1 97 ? 0.810 12.941 22.557 1.00 44.62 97 ARG A O 1
ATOM 710 N N . THR A 1 98 ? -0.891 12.030 23.708 1.00 43.06 98 THR A N 1
ATOM 711 C CA . THR A 1 98 ? -0.277 10.720 23.882 1.00 43.06 98 THR A CA 1
ATOM 712 C C . THR A 1 98 ? -0.220 10.059 22.505 1.00 43.06 98 THR A C 1
ATOM 714 O O . THR A 1 98 ? -1.244 9.835 21.866 1.00 43.06 98 THR A O 1
ATOM 717 N N . HIS A 1 99 ? 0.981 9.836 21.976 1.00 50.84 99 HIS A N 1
ATOM 718 C CA . HIS A 1 99 ? 1.140 9.151 20.697 1.00 50.84 99 HIS A CA 1
ATOM 719 C C . HIS A 1 99 ? 1.270 7.656 20.991 1.00 50.84 99 HIS A C 1
ATOM 721 O O . HIS A 1 99 ? 2.253 7.256 21.618 1.00 50.84 99 HIS A O 1
ATOM 727 N N . THR A 1 100 ? 0.317 6.835 20.541 1.00 53.34 100 THR A N 1
ATOM 728 C CA . THR A 1 100 ? 0.559 5.392 20.423 1.00 53.34 100 THR A CA 1
ATOM 729 C C . THR A 1 100 ? 1.697 5.207 19.427 1.00 53.34 100 THR A C 1
ATOM 731 O O . THR A 1 100 ? 1.617 5.636 18.273 1.00 53.34 100 THR A O 1
ATOM 734 N N . ARG A 1 101 ? 2.783 4.591 19.885 1.00 61.53 101 ARG A N 1
ATOM 735 C CA . ARG A 1 101 ? 3.928 4.229 19.056 1.00 61.53 101 ARG A CA 1
ATOM 736 C C . ARG A 1 101 ? 3.740 2.787 18.632 1.00 61.53 101 ARG A C 1
ATOM 738 O O . ARG A 1 101 ? 3.695 1.903 19.481 1.00 61.53 101 ARG A O 1
ATOM 745 N N . ILE A 1 102 ? 3.624 2.569 17.330 1.00 62.75 102 ILE A N 1
ATOM 746 C CA . ILE A 1 102 ? 3.470 1.236 16.756 1.00 62.75 102 ILE A CA 1
ATOM 747 C C . ILE A 1 102 ? 4.694 0.978 15.892 1.00 62.75 102 ILE A C 1
ATOM 749 O O . ILE A 1 102 ? 4.949 1.696 14.927 1.00 62.75 102 ILE A O 1
ATOM 753 N N . LEU A 1 103 ? 5.475 -0.021 16.283 1.00 67.75 103 LEU A N 1
ATOM 754 C CA . LEU A 1 103 ? 6.577 -0.553 15.504 1.00 67.75 103 LEU A CA 1
ATOM 755 C C . LEU A 1 103 ? 6.068 -1.778 14.756 1.00 67.75 103 LEU A C 1
ATOM 757 O O . LEU A 1 103 ? 5.625 -2.735 15.383 1.00 67.75 103 LEU A O 1
ATOM 761 N N . ILE A 1 104 ? 6.160 -1.751 13.432 1.00 73.69 104 ILE A N 1
ATOM 762 C CA . ILE A 1 104 ? 5.754 -2.853 12.561 1.00 73.69 104 ILE A CA 1
ATOM 763 C C . ILE A 1 104 ? 7.006 -3.387 11.874 1.00 73.69 104 ILE A C 1
ATOM 765 O O . ILE A 1 104 ? 7.791 -2.619 11.317 1.00 73.69 104 ILE A O 1
ATOM 769 N N . VAL A 1 105 ? 7.193 -4.703 11.917 1.00 72.38 105 VAL A N 1
ATOM 770 C CA . VAL A 1 105 ? 8.317 -5.407 11.304 1.00 72.38 105 VAL A CA 1
ATOM 771 C C . VAL A 1 105 ? 7.779 -6.532 10.428 1.00 72.38 105 VAL A C 1
ATOM 773 O O . VAL A 1 105 ? 7.151 -7.477 10.905 1.00 72.38 105 VAL A O 1
ATOM 776 N N . PHE A 1 106 ? 8.065 -6.450 9.131 1.00 76.31 106 PHE A N 1
ATOM 777 C CA . PHE A 1 106 ? 7.728 -7.500 8.174 1.00 76.31 106 PHE A CA 1
ATOM 778 C C . PHE A 1 106 ? 8.745 -8.640 8.243 1.00 76.31 106 PHE A C 1
ATOM 780 O O . PHE A 1 106 ? 9.954 -8.416 8.173 1.00 76.31 106 PHE A O 1
ATOM 787 N N . ARG A 1 107 ? 8.253 -9.875 8.356 1.00 73.56 107 ARG A N 1
ATOM 788 C CA . ARG A 1 107 ? 9.042 -11.112 8.323 1.00 73.56 107 ARG A CA 1
ATOM 789 C C . ARG A 1 107 ? 8.595 -11.965 7.136 1.00 73.56 107 ARG A C 1
ATOM 791 O O . ARG A 1 107 ? 7.527 -11.764 6.572 1.00 73.56 107 ARG A O 1
ATOM 798 N N . ALA A 1 108 ? 9.391 -12.976 6.788 1.00 69.06 108 ALA A N 1
ATOM 799 C CA . ALA A 1 108 ? 9.123 -13.832 5.626 1.00 69.06 108 ALA A CA 1
ATOM 800 C C . ALA A 1 108 ? 7.776 -14.585 5.674 1.00 69.06 108 ALA A C 1
ATOM 802 O O . ALA A 1 108 ? 7.254 -14.951 4.628 1.00 69.06 108 ALA A O 1
ATOM 803 N N . LYS A 1 109 ? 7.231 -14.860 6.868 1.00 80.00 109 LYS A N 1
ATOM 804 C CA . LYS A 1 109 ? 5.981 -15.624 7.055 1.00 80.00 109 LYS A CA 1
ATOM 805 C C . LYS A 1 109 ? 4.948 -14.914 7.930 1.00 80.00 109 LYS A C 1
ATOM 807 O O . LYS A 1 109 ? 3.899 -15.490 8.213 1.00 80.00 109 LYS A O 1
ATOM 812 N N . SER A 1 110 ? 5.246 -13.702 8.387 1.00 79.38 110 SER A N 1
ATOM 813 C CA . SER A 1 110 ? 4.373 -12.986 9.308 1.00 79.38 110 SER A CA 1
ATOM 814 C C . SER A 1 110 ? 4.709 -11.505 9.423 1.00 79.38 110 SER A C 1
ATOM 816 O O . SER A 1 110 ? 5.765 -11.046 8.984 1.00 79.38 110 SER A O 1
ATOM 818 N N . VAL A 1 111 ? 3.795 -10.757 10.028 1.00 80.38 111 VAL A N 1
ATOM 819 C CA . VAL A 1 111 ? 3.994 -9.380 10.462 1.00 80.38 111 VAL A CA 1
ATOM 820 C C . VAL A 1 111 ? 4.067 -9.381 11.975 1.00 80.38 111 VAL A C 1
ATOM 822 O O . VAL A 1 111 ? 3.132 -9.784 12.658 1.00 80.38 111 VAL A O 1
ATOM 825 N N . TRP A 1 112 ? 5.186 -8.910 12.499 1.00 82.25 112 TRP A N 1
ATOM 826 C CA . TRP A 1 112 ? 5.331 -8.665 13.921 1.00 82.25 112 TRP A CA 1
ATOM 827 C C . TRP A 1 112 ? 5.031 -7.197 14.187 1.00 82.25 112 TRP A C 1
ATOM 829 O O . TRP A 1 112 ? 5.544 -6.329 13.476 1.00 82.25 112 TRP A O 1
ATOM 839 N N . TYR A 1 113 ? 4.237 -6.897 15.209 1.00 78.50 113 TYR A N 1
ATOM 840 C CA . TYR A 1 113 ? 4.099 -5.521 15.664 1.00 78.50 113 TYR A CA 1
ATOM 841 C C . TYR A 1 113 ? 4.206 -5.420 17.181 1.00 78.50 113 TYR A C 1
ATOM 843 O O . TYR A 1 113 ? 3.744 -6.284 17.928 1.00 78.50 113 TYR A O 1
ATOM 851 N N . SER A 1 114 ? 4.823 -4.329 17.626 1.00 72.38 114 SER A N 1
ATOM 852 C CA . SER A 1 114 ? 4.798 -3.902 19.015 1.00 72.38 114 SER A CA 1
ATOM 853 C C . SER A 1 114 ? 4.141 -2.547 19.094 1.00 72.38 114 SER A C 1
ATOM 855 O O . SER A 1 114 ? 4.505 -1.620 18.371 1.00 72.38 114 SER A O 1
ATOM 857 N N . ALA A 1 115 ? 3.167 -2.438 19.980 1.00 70.25 115 ALA A N 1
ATOM 858 C CA . ALA A 1 115 ? 2.498 -1.189 20.245 1.00 70.25 115 ALA A CA 1
ATOM 859 C C . ALA A 1 115 ? 2.712 -0.789 21.703 1.00 70.25 115 ALA A C 1
ATOM 861 O O . ALA A 1 115 ? 2.704 -1.619 22.616 1.00 70.25 115 ALA A O 1
ATOM 862 N N . ALA A 1 116 ? 2.954 0.500 21.886 1.00 62.44 116 ALA A N 1
ATOM 863 C CA . ALA A 1 116 ? 3.215 1.123 23.163 1.00 62.44 116 ALA A CA 1
ATOM 864 C C . ALA A 1 116 ? 2.439 2.431 23.253 1.00 62.44 116 ALA A C 1
ATOM 866 O O . ALA A 1 116 ? 2.604 3.322 22.414 1.00 62.44 116 ALA A O 1
ATOM 867 N N . ASP A 1 117 ? 1.652 2.575 24.310 1.00 57.38 117 ASP A N 1
ATOM 868 C CA . ASP A 1 117 ? 1.029 3.847 24.639 1.00 57.38 117 ASP A CA 1
ATOM 869 C C . ASP A 1 117 ? 1.966 4.665 25.525 1.00 57.38 117 ASP A C 1
ATOM 871 O O . ASP A 1 117 ? 2.487 4.180 26.536 1.00 57.38 117 ASP A O 1
ATOM 875 N N . GLY A 1 118 ? 2.178 5.931 25.159 1.00 46.97 118 GLY A N 1
ATOM 876 C CA . GLY A 1 118 ? 2.865 6.871 26.040 1.00 46.97 118 GLY A CA 1
ATOM 877 C C . GLY A 1 118 ? 2.180 6.922 27.414 1.00 46.97 118 GLY A C 1
ATOM 878 O O . GLY A 1 118 ? 0.964 7.020 27.494 1.00 46.97 118 GLY A O 1
ATOM 879 N N . GLY A 1 119 ? 2.947 6.838 28.505 1.00 49.44 119 GLY A N 1
ATOM 880 C CA . GLY A 1 119 ? 2.425 7.032 29.867 1.00 49.44 119 GLY A CA 1
ATOM 881 C C . GLY A 1 119 ? 2.006 5.780 30.655 1.00 49.44 119 GLY A C 1
ATOM 882 O O . GLY A 1 119 ? 1.520 5.938 31.769 1.00 49.44 119 GLY A O 1
ATOM 883 N N . SER A 1 120 ? 2.222 4.557 30.152 1.00 52.03 120 SER A N 1
ATOM 884 C CA . SER A 1 120 ? 1.852 3.310 30.865 1.00 52.03 120 SER A CA 1
ATOM 885 C C . SER A 1 120 ? 3.056 2.665 31.570 1.00 52.03 120 SER A C 1
ATOM 887 O O . SER A 1 120 ? 3.965 2.209 30.896 1.00 52.03 120 SER A O 1
ATOM 889 N N . SER A 1 121 ? 3.092 2.556 32.901 1.00 45.31 121 SER A N 1
ATOM 890 C CA . SER A 1 121 ? 4.275 2.093 33.656 1.00 45.31 121 SER A CA 1
ATOM 891 C C . SER A 1 121 ? 4.569 0.575 33.571 1.00 45.31 121 SER A C 1
ATOM 893 O O . SER A 1 121 ? 3.828 -0.220 34.141 1.00 45.31 121 SER A O 1
ATOM 895 N N . GLY A 1 122 ? 5.691 0.183 32.941 1.00 48.91 122 GLY A N 1
ATOM 896 C CA . GLY A 1 122 ? 6.322 -1.155 32.997 1.00 48.91 122 GLY A CA 1
ATOM 897 C C . GLY A 1 122 ? 7.714 -1.184 33.684 1.00 48.91 122 GLY A C 1
ATOM 898 O O . GLY A 1 122 ? 8.259 -0.113 33.966 1.00 48.91 122 GLY A O 1
ATOM 899 N N . PRO A 1 123 ? 8.304 -2.376 33.957 1.00 50.16 123 PRO A N 1
ATOM 900 C CA . PRO A 1 123 ? 9.330 -2.575 35.000 1.00 50.16 123 PRO A CA 1
ATOM 901 C C . PRO A 1 123 ? 10.736 -2.027 34.706 1.00 50.16 123 PRO A C 1
ATOM 903 O O . PRO A 1 123 ? 11.506 -1.848 35.645 1.00 50.16 123 PRO A O 1
ATOM 906 N N . SER A 1 124 ? 11.081 -1.757 33.443 1.00 53.25 124 SER A N 1
ATOM 907 C CA . SER A 1 124 ? 12.398 -1.218 33.059 1.00 53.25 124 SER A CA 1
ATOM 908 C C . SER A 1 124 ? 12.315 0.193 32.458 1.00 53.25 124 SER A C 1
ATOM 910 O O . SER A 1 124 ? 13.137 1.045 32.788 1.00 53.25 124 SER A O 1
ATOM 912 N N . ASP A 1 125 ? 11.274 0.470 31.659 1.00 53.06 125 ASP A N 1
ATOM 913 C CA . ASP A 1 125 ? 11.216 1.658 30.784 1.00 53.06 125 ASP A CA 1
ATOM 914 C C . ASP A 1 125 ? 9.962 2.524 31.016 1.00 53.06 125 ASP A C 1
ATOM 916 O O . ASP A 1 125 ? 9.764 3.536 30.346 1.00 53.06 125 ASP A O 1
ATOM 920 N N . ARG A 1 126 ? 9.086 2.145 31.962 1.00 54.53 126 ARG A N 1
ATOM 921 C CA . ARG A 1 126 ? 7.775 2.787 32.197 1.00 54.53 126 ARG A CA 1
ATOM 922 C C . ARG A 1 126 ? 6.884 2.855 30.942 1.00 54.53 126 ARG A C 1
ATOM 924 O O . ARG A 1 126 ? 6.140 3.821 30.777 1.00 54.53 126 ARG A O 1
ATOM 931 N N . VAL A 1 127 ? 6.965 1.831 30.088 1.00 55.12 127 VAL A N 1
ATOM 932 C CA . VAL A 1 127 ? 6.111 1.636 28.906 1.00 55.12 127 VAL A CA 1
ATOM 933 C C . VAL A 1 127 ? 5.566 0.205 28.918 1.00 55.12 127 VAL A C 1
ATOM 935 O O . VAL A 1 127 ? 6.332 -0.751 29.042 1.00 55.12 127 VAL A O 1
ATOM 938 N N . LEU A 1 128 ? 4.245 0.043 28.819 1.00 59.00 128 LEU A N 1
ATOM 939 C CA . LEU A 1 128 ? 3.612 -1.262 28.649 1.00 59.00 128 LEU A CA 1
ATOM 940 C C . LEU A 1 128 ? 3.601 -1.600 27.154 1.00 59.00 128 LEU A C 1
ATOM 942 O O . LEU A 1 128 ? 2.967 -0.903 26.363 1.00 59.00 128 LEU A O 1
ATOM 946 N N . HIS A 1 129 ? 4.347 -2.636 26.776 1.00 64.00 129 HIS A N 1
ATOM 947 C CA . HIS A 1 129 ? 4.455 -3.090 25.394 1.00 64.00 129 HIS A CA 1
ATOM 948 C C . HIS A 1 129 ? 3.531 -4.276 25.162 1.00 64.00 129 HIS A C 1
ATOM 950 O O . HIS A 1 129 ? 3.650 -5.301 25.834 1.00 64.00 129 HIS A O 1
ATOM 956 N N . PHE A 1 130 ? 2.667 -4.166 24.160 1.00 68.62 130 PHE A N 1
ATOM 957 C CA . PHE A 1 130 ? 1.927 -5.306 23.645 1.00 68.62 130 PHE A CA 1
ATOM 958 C C . PHE A 1 130 ? 2.581 -5.776 22.353 1.00 68.62 130 PHE A C 1
ATOM 960 O O . PHE A 1 130 ? 2.965 -4.957 21.518 1.00 68.62 130 PHE A O 1
ATOM 967 N N . THR A 1 131 ? 2.762 -7.086 22.221 1.00 71.81 131 THR A N 1
ATOM 968 C CA . THR A 1 131 ? 3.524 -7.693 21.129 1.00 71.81 131 THR A CA 1
ATOM 969 C C . THR A 1 131 ? 2.735 -8.842 20.534 1.00 71.81 131 THR A C 1
ATOM 971 O O . THR A 1 131 ? 2.356 -9.756 21.268 1.00 71.81 131 THR A O 1
ATOM 974 N N . TYR A 1 132 ? 2.533 -8.811 19.219 1.00 77.81 132 TYR A N 1
ATOM 975 C CA . TYR A 1 132 ? 1.762 -9.820 18.497 1.00 77.81 132 TYR A CA 1
ATOM 976 C C . TYR A 1 132 ? 2.457 -10.214 17.197 1.00 77.81 132 TYR A C 1
ATOM 978 O O . TYR A 1 132 ? 3.277 -9.473 16.646 1.00 77.81 132 TYR A O 1
ATOM 986 N N . ASP A 1 133 ? 2.128 -11.414 16.728 1.00 81.62 133 ASP A N 1
ATOM 987 C CA . ASP A 1 133 ? 2.638 -12.006 15.497 1.00 81.62 133 ASP A CA 1
ATOM 988 C C . ASP A 1 133 ? 1.431 -12.402 14.635 1.00 81.62 133 ASP A C 1
ATOM 990 O O . ASP A 1 133 ? 0.638 -13.264 15.016 1.00 81.62 133 ASP A O 1
ATOM 994 N N . ILE A 1 134 ? 1.260 -11.713 13.508 1.00 85.12 134 ILE A N 1
ATOM 995 C CA . ILE A 1 134 ? 0.154 -11.900 12.569 1.00 85.12 134 ILE A CA 1
ATOM 996 C C . ILE A 1 134 ? 0.661 -12.722 11.396 1.00 85.12 134 ILE A C 1
ATOM 998 O O . ILE A 1 134 ? 1.551 -12.289 10.663 1.00 85.12 134 ILE A O 1
ATOM 1002 N N . ALA A 1 135 ? 0.083 -13.903 11.186 1.00 85.31 135 ALA A N 1
ATOM 1003 C CA . ALA A 1 135 ? 0.443 -14.752 10.056 1.00 85.31 135 ALA A CA 1
ATOM 1004 C C . ALA A 1 135 ? 0.287 -13.999 8.724 1.00 85.31 135 ALA A C 1
ATOM 1006 O O . ALA A 1 135 ? -0.687 -13.271 8.516 1.00 85.31 135 ALA A O 1
ATOM 1007 N N . ALA A 1 136 ? 1.248 -14.184 7.816 1.00 84.62 136 ALA A N 1
ATOM 1008 C CA . ALA A 1 136 ? 1.146 -13.623 6.477 1.00 84.62 136 ALA A CA 1
ATOM 1009 C C . ALA A 1 136 ? -0.052 -14.235 5.740 1.00 84.62 136 ALA A C 1
ATOM 1011 O O . ALA A 1 136 ? -0.305 -15.440 5.839 1.00 84.62 136 ALA A O 1
ATOM 1012 N N . ALA A 1 137 ? -0.763 -13.409 4.975 1.00 88.56 137 ALA A N 1
ATOM 1013 C CA . ALA A 1 137 ? -1.794 -13.900 4.076 1.00 88.56 137 ALA A CA 1
ATOM 1014 C C . ALA A 1 137 ? -1.147 -14.751 2.962 1.00 88.56 137 ALA A C 1
ATOM 1016 O O . ALA A 1 137 ? -0.077 -14.390 2.458 1.00 88.56 137 ALA A O 1
ATOM 1017 N N . PRO A 1 138 ? -1.742 -15.903 2.601 1.00 87.25 138 PRO A N 1
ATOM 1018 C CA . PRO A 1 138 ? -1.182 -16.782 1.585 1.00 87.25 138 PRO A CA 1
ATOM 1019 C C . PRO A 1 138 ? -1.193 -16.098 0.215 1.00 87.25 138 PRO A C 1
ATOM 1021 O O . PRO A 1 138 ? -2.173 -15.467 -0.164 1.00 87.25 138 PRO A O 1
ATOM 1024 N N . VAL A 1 139 ? -0.102 -16.269 -0.530 1.00 87.75 139 VAL A N 1
ATOM 1025 C CA . VAL A 1 139 ? 0.073 -15.754 -1.893 1.00 87.75 139 VAL A CA 1
ATOM 1026 C C . VAL A 1 139 ? 0.245 -16.947 -2.824 1.00 87.75 139 VAL A C 1
ATOM 1028 O O . VAL A 1 139 ? 1.152 -17.759 -2.634 1.00 87.75 139 VAL A O 1
ATOM 1031 N N . SER A 1 140 ? -0.625 -17.064 -3.822 1.00 88.12 140 SER A N 1
ATOM 1032 C CA . SER A 1 140 ? -0.614 -18.152 -4.804 1.00 88.12 140 SER A CA 1
ATOM 1033 C C . SER A 1 140 ? 0.548 -18.023 -5.790 1.00 88.12 140 SER A C 1
ATOM 1035 O O . SER A 1 140 ? 1.207 -19.013 -6.114 1.00 88.12 140 SER A O 1
ATOM 1037 N N . ARG A 1 141 ? 0.832 -16.797 -6.248 1.00 90.06 141 ARG A N 1
ATOM 1038 C CA . ARG A 1 141 ? 1.935 -16.492 -7.162 1.00 90.06 141 ARG A CA 1
ATOM 1039 C C . ARG A 1 141 ? 2.378 -15.040 -7.022 1.00 90.06 141 ARG A C 1
ATOM 1041 O O . ARG A 1 141 ? 1.590 -14.130 -7.232 1.00 90.06 141 ARG A O 1
ATOM 1048 N N . VAL A 1 142 ? 3.666 -14.831 -6.765 1.00 88.94 142 VAL A N 1
ATOM 1049 C CA . VAL A 1 142 ? 4.263 -13.489 -6.750 1.00 88.94 142 VAL A CA 1
ATOM 1050 C C . VAL A 1 142 ? 4.499 -13.025 -8.189 1.00 88.94 142 VAL A C 1
ATOM 1052 O O . VAL A 1 142 ? 5.216 -13.692 -8.940 1.00 88.94 142 VAL A O 1
ATOM 1055 N N . LEU A 1 143 ? 3.890 -11.901 -8.566 1.00 87.06 143 LEU A N 1
ATOM 1056 C CA . LEU A 1 143 ? 4.078 -11.232 -9.856 1.00 87.06 143 LEU A CA 1
ATOM 1057 C C . LEU A 1 143 ? 4.904 -9.948 -9.722 1.00 87.06 143 LEU A C 1
ATOM 1059 O O . LEU A 1 143 ? 5.829 -9.752 -10.506 1.00 87.06 143 LEU A O 1
ATOM 1063 N N . ASP A 1 144 ? 4.602 -9.098 -8.737 1.00 83.69 144 ASP A N 1
ATOM 1064 C CA . ASP A 1 144 ? 5.261 -7.798 -8.560 1.00 83.69 144 ASP A CA 1
ATOM 1065 C C . ASP A 1 144 ? 5.297 -7.390 -7.080 1.00 83.69 144 ASP A C 1
ATOM 1067 O O . ASP A 1 144 ? 4.282 -7.405 -6.401 1.00 83.69 144 ASP A O 1
ATOM 1071 N N . THR A 1 145 ? 6.453 -7.000 -6.543 1.00 84.38 145 THR A N 1
ATOM 1072 C CA . THR A 1 145 ? 6.581 -6.613 -5.124 1.00 84.38 145 THR A CA 1
ATOM 1073 C C . THR A 1 145 ? 6.645 -5.102 -4.894 1.00 84.38 145 THR A C 1
ATOM 1075 O O . THR A 1 145 ? 6.836 -4.668 -3.756 1.00 84.38 145 THR A O 1
ATOM 1078 N N . THR A 1 146 ? 6.506 -4.289 -5.945 1.00 79.00 146 THR A N 1
ATOM 1079 C CA . THR A 1 146 ? 6.852 -2.855 -5.955 1.00 79.00 146 THR A CA 1
ATOM 1080 C C . THR A 1 146 ? 6.127 -2.033 -4.886 1.00 79.00 146 THR A C 1
ATOM 1082 O O . THR A 1 146 ? 6.730 -1.134 -4.300 1.00 79.00 146 THR A O 1
ATOM 1085 N N . ALA A 1 147 ? 4.869 -2.359 -4.570 1.00 83.00 147 ALA A N 1
ATOM 1086 C CA . ALA A 1 147 ? 4.054 -1.600 -3.616 1.00 83.00 147 ALA A CA 1
ATOM 1087 C C . ALA A 1 147 ? 3.578 -2.409 -2.397 1.00 83.00 147 ALA A C 1
ATOM 1089 O O . ALA A 1 147 ? 2.721 -1.929 -1.661 1.00 83.00 147 ALA A O 1
ATOM 1090 N N . ALA A 1 148 ? 4.105 -3.611 -2.142 1.00 89.50 148 ALA A N 1
ATOM 1091 C CA . ALA A 1 148 ? 3.582 -4.503 -1.096 1.00 89.50 148 ALA A CA 1
ATOM 1092 C C . ALA A 1 148 ? 3.599 -3.858 0.306 1.00 89.50 148 ALA A C 1
ATOM 1094 O O . ALA A 1 148 ? 2.575 -3.747 0.981 1.00 89.50 148 ALA A O 1
ATOM 1095 N N . GLY A 1 149 ? 4.762 -3.345 0.724 1.00 90.62 149 GLY A N 1
ATOM 1096 C CA . GLY A 1 149 ? 4.912 -2.684 2.025 1.00 90.62 149 GLY A CA 1
ATOM 1097 C C . GLY A 1 149 ? 4.106 -1.386 2.133 1.00 90.62 149 GLY A C 1
ATOM 1098 O O . GLY A 1 149 ? 3.473 -1.136 3.155 1.00 90.62 149 GLY A O 1
ATOM 1099 N N . ASP A 1 150 ? 4.072 -0.587 1.064 1.00 92.38 150 ASP A N 1
ATOM 1100 C CA . ASP A 1 150 ? 3.288 0.652 1.029 1.00 92.38 150 ASP A CA 1
ATOM 1101 C C . ASP A 1 150 ? 1.776 0.365 1.081 1.00 92.38 150 ASP A C 1
ATOM 1103 O O . ASP A 1 150 ? 1.031 1.094 1.737 1.00 92.38 150 ASP A O 1
ATOM 1107 N N . THR A 1 151 ? 1.339 -0.738 0.461 1.00 93.38 151 THR A N 1
ATOM 1108 C CA . THR A 1 151 ? -0.042 -1.242 0.513 1.00 93.38 151 THR A CA 1
ATOM 1109 C C . THR A 1 151 ? -0.428 -1.649 1.921 1.00 93.38 151 THR A C 1
ATOM 1111 O O . THR A 1 151 ? -1.486 -1.246 2.399 1.00 93.38 151 THR A O 1
ATOM 1114 N N . PHE A 1 152 ? 0.445 -2.367 2.626 1.00 94.56 152 PHE A N 1
ATOM 1115 C CA . PHE A 1 152 ? 0.202 -2.686 4.027 1.00 94.56 152 PHE A CA 1
ATOM 1116 C C . PHE A 1 152 ? 0.021 -1.413 4.867 1.00 94.56 152 PHE A C 1
ATOM 1118 O O . PHE A 1 152 ? -0.980 -1.262 5.565 1.00 94.56 152 PHE A O 1
ATOM 1125 N N . VAL A 1 153 ? 0.973 -0.476 4.781 1.00 92.06 153 VAL A N 1
ATOM 1126 C CA . VAL A 1 153 ? 0.970 0.744 5.605 1.00 92.06 153 VAL A CA 1
ATOM 1127 C C . VAL A 1 153 ? -0.260 1.605 5.317 1.00 92.06 153 VAL A C 1
ATOM 1129 O O . VAL A 1 153 ? -0.925 2.061 6.249 1.00 92.06 153 VAL A O 1
ATOM 1132 N N . GLY A 1 154 ? -0.600 1.809 4.044 1.00 91.56 154 GLY A N 1
ATOM 1133 C CA . GLY A 1 154 ? -1.770 2.597 3.667 1.00 91.56 154 GLY A CA 1
ATOM 1134 C C . GLY A 1 154 ? -3.087 1.940 4.090 1.00 91.56 154 GLY A C 1
ATOM 1135 O O . GLY A 1 154 ? -3.937 2.615 4.671 1.00 91.56 154 GLY A O 1
ATOM 1136 N N . ALA A 1 155 ? -3.241 0.628 3.874 1.00 93.94 155 ALA A N 1
ATOM 1137 C CA . ALA A 1 155 ? -4.442 -0.108 4.268 1.00 93.94 155 ALA A CA 1
ATOM 1138 C C . ALA A 1 155 ? -4.645 -0.043 5.783 1.00 93.94 155 ALA A C 1
ATOM 1140 O O . ALA A 1 155 ? -5.709 0.362 6.250 1.00 93.94 155 ALA A O 1
ATOM 1141 N N . TYR A 1 156 ? -3.588 -0.331 6.542 1.00 93.44 156 TYR A N 1
ATOM 1142 C CA . TYR A 1 156 ? -3.590 -0.221 7.994 1.00 93.44 156 TYR A CA 1
ATOM 1143 C C . TYR A 1 156 ? -3.975 1.189 8.474 1.00 93.44 156 TYR A C 1
ATOM 1145 O O . TYR A 1 156 ? -4.786 1.350 9.386 1.00 93.44 156 TYR A O 1
ATOM 1153 N N . THR A 1 157 ? -3.461 2.234 7.820 1.00 91.81 157 THR A N 1
ATOM 1154 C CA . THR A 1 157 ? -3.765 3.626 8.186 1.00 91.81 157 THR A CA 1
ATOM 1155 C C . THR A 1 157 ? -5.248 3.960 7.991 1.00 91.81 157 THR A C 1
ATOM 1157 O O . THR A 1 157 ? -5.849 4.596 8.860 1.00 91.81 157 THR A O 1
ATOM 1160 N N . VAL A 1 158 ? -5.868 3.500 6.896 1.00 91.62 158 VAL A N 1
ATOM 1161 C CA . VAL A 1 158 ? -7.312 3.683 6.652 1.00 91.62 158 VAL A CA 1
ATOM 1162 C C . VAL A 1 158 ? -8.151 2.988 7.713 1.00 91.62 158 VAL A C 1
ATOM 1164 O O . VAL A 1 158 ? -9.085 3.585 8.252 1.00 91.62 158 VAL A O 1
ATOM 1167 N N . ARG A 1 159 ? -7.790 1.754 8.056 1.00 91.69 159 ARG A N 1
ATOM 1168 C CA . ARG A 1 159 ? -8.456 0.977 9.100 1.00 91.69 159 ARG A CA 1
ATOM 1169 C C . ARG A 1 159 ? -8.421 1.678 10.459 1.00 91.69 159 ARG A C 1
ATOM 1171 O O . ARG A 1 159 ? -9.466 1.942 11.056 1.00 91.69 159 ARG A O 1
ATOM 1178 N N . VAL A 1 160 ? -7.238 2.117 10.889 1.00 88.00 160 VAL A N 1
ATOM 1179 C CA . VAL A 1 160 ? -7.083 2.887 12.132 1.00 88.00 160 VAL A CA 1
ATOM 1180 C C . VAL A 1 160 ? -7.881 4.196 12.083 1.00 88.00 160 VAL A C 1
ATOM 1182 O O . VAL A 1 160 ? -8.507 4.571 13.075 1.00 88.00 160 VAL A O 1
ATOM 1185 N N . ALA A 1 161 ? -7.914 4.895 10.945 1.00 89.19 161 ALA A N 1
ATOM 1186 C CA . ALA A 1 161 ? -8.690 6.127 10.795 1.00 89.19 161 ALA A CA 1
ATOM 1187 C C . ALA A 1 161 ? -10.205 5.893 10.945 1.00 89.19 161 ALA A C 1
ATOM 1189 O O . ALA A 1 161 ? -10.863 6.643 11.674 1.00 89.19 161 ALA A O 1
ATOM 1190 N N . ARG A 1 162 ? -10.747 4.839 10.318 1.00 89.31 162 ARG A N 1
ATOM 1191 C CA . ARG A 1 162 ? -12.157 4.423 10.446 1.00 89.31 162 ARG A CA 1
ATOM 1192 C C . ARG A 1 162 ? -12.513 4.116 11.896 1.00 89.31 162 ARG A C 1
ATOM 1194 O O . ARG A 1 162 ? -13.492 4.650 12.418 1.00 89.31 162 ARG A O 1
ATOM 1201 N N . TRP A 1 163 ? -11.677 3.334 12.572 1.00 86.62 163 TRP A N 1
ATOM 1202 C CA . TRP A 1 163 ? -11.864 3.013 13.984 1.00 86.62 163 TRP A CA 1
ATOM 1203 C C . TRP A 1 163 ? -11.862 4.266 14.878 1.00 86.62 163 TRP A C 1
ATOM 1205 O O . TRP A 1 163 ? -12.730 4.425 15.743 1.00 86.62 163 TRP A O 1
ATOM 1215 N N . ARG A 1 164 ? -10.939 5.211 14.649 1.00 82.88 164 ARG A N 1
ATOM 1216 C CA . ARG A 1 164 ? -10.902 6.477 15.407 1.00 82.88 164 ARG A CA 1
ATOM 1217 C C . ARG A 1 164 ? -12.182 7.290 15.225 1.00 82.88 164 ARG A C 1
ATOM 1219 O O . ARG A 1 164 ? -12.658 7.884 16.194 1.00 82.88 164 ARG A O 1
ATOM 1226 N N . GLU A 1 165 ? -12.754 7.310 14.022 1.00 86.88 165 GLU A N 1
ATOM 1227 C CA . GLU A 1 165 ? -14.032 7.991 13.786 1.00 86.88 165 GLU A CA 1
ATOM 1228 C C . GLU A 1 165 ? -15.199 7.286 14.489 1.00 86.88 165 GLU A C 1
ATOM 1230 O O . GLU A 1 165 ? -16.044 7.960 15.078 1.00 86.88 165 GLU A O 1
ATOM 1235 N N . GLN A 1 166 ? -15.221 5.950 14.526 1.00 85.62 166 GLN A N 1
ATOM 1236 C CA . GLN A 1 166 ? -16.228 5.206 15.292 1.00 85.62 166 GLN A CA 1
ATOM 1237 C C . GLN A 1 166 ? -16.169 5.546 16.790 1.00 85.62 166 GLN A C 1
ATOM 1239 O O . GLN A 1 166 ? -17.206 5.804 17.404 1.00 85.62 166 GLN A O 1
ATOM 1244 N N . ARG A 1 167 ? -14.968 5.639 17.384 1.00 83.56 167 ARG A N 1
ATOM 1245 C CA . ARG A 1 167 ? -14.821 6.086 18.784 1.00 83.56 167 ARG A CA 1
ATOM 1246 C C . ARG A 1 167 ? -15.285 7.523 18.990 1.00 83.56 167 ARG A C 1
ATOM 1248 O O . ARG A 1 167 ? -15.946 7.817 19.986 1.00 83.56 167 ARG A O 1
ATOM 1255 N N . ARG A 1 168 ? -14.966 8.425 18.056 1.00 84.38 168 ARG A N 1
ATOM 1256 C CA . ARG A 1 168 ? -15.451 9.811 18.092 1.00 84.38 168 ARG A CA 1
ATOM 1257 C C . ARG A 1 168 ? -16.978 9.861 18.088 1.00 84.38 168 ARG A C 1
ATOM 1259 O O . ARG A 1 168 ? -17.544 10.589 18.898 1.00 84.38 168 ARG A O 1
ATOM 1266 N N . ALA A 1 169 ? -17.634 9.065 17.244 1.00 86.00 169 ALA A N 1
ATOM 1267 C CA . ALA A 1 169 ? -19.093 8.978 17.184 1.00 86.00 169 ALA A CA 1
ATOM 1268 C C . ALA A 1 169 ? -19.720 8.462 18.496 1.00 86.00 169 ALA A C 1
ATOM 1270 O O . ALA A 1 169 ? -20.835 8.845 18.834 1.00 86.00 169 ALA A O 1
ATOM 1271 N N . GLN A 1 170 ? -18.984 7.661 19.271 1.00 86.62 170 GLN A N 1
ATOM 1272 C CA . GLN A 1 170 ? -19.369 7.201 20.613 1.0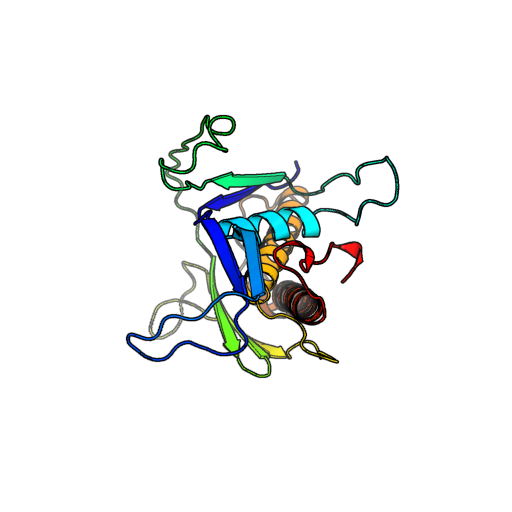0 86.62 170 GLN A CA 1
ATOM 1273 C C . GLN A 1 170 ? -19.046 8.215 21.732 1.00 86.62 170 GLN A C 1
ATOM 1275 O O . GLN A 1 170 ? -19.134 7.879 22.911 1.00 86.62 170 GLN A O 1
ATOM 1280 N N . GLY A 1 171 ? -18.630 9.441 21.395 1.00 83.44 171 GLY A N 1
ATOM 1281 C CA . GLY A 1 171 ? -18.276 10.478 22.371 1.00 83.44 171 GLY A CA 1
ATOM 1282 C C . GLY A 1 171 ? -16.882 10.326 22.991 1.00 83.44 171 GLY A C 1
ATOM 1283 O O . GLY A 1 171 ? -16.551 11.042 23.931 1.00 83.44 171 GLY A O 1
ATOM 1284 N N . LYS A 1 172 ? -16.037 9.431 22.460 1.00 79.62 172 LYS A N 1
ATOM 1285 C CA . LYS A 1 172 ? -14.682 9.141 22.969 1.00 79.62 172 LYS A CA 1
ATOM 1286 C C . LYS A 1 172 ? -13.570 9.781 22.118 1.00 79.62 172 LYS A C 1
ATOM 1288 O O . LYS A 1 172 ? -12.480 9.236 22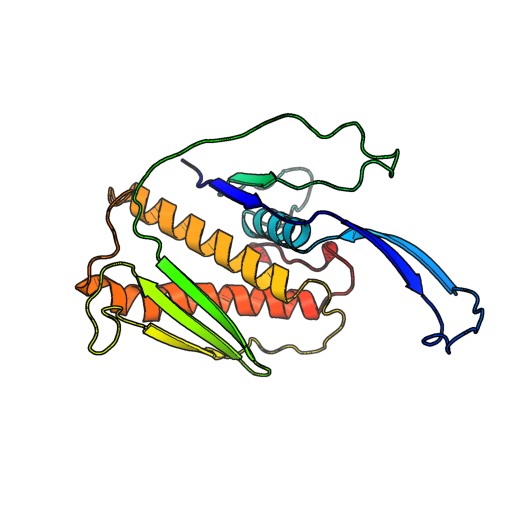.000 1.00 79.62 172 LYS A O 1
ATOM 1293 N N . ALA A 1 173 ? -13.844 10.927 21.490 1.00 67.12 173 ALA A N 1
ATOM 1294 C CA . ALA A 1 173 ? -12.996 11.556 20.462 1.00 67.12 173 ALA A CA 1
ATOM 1295 C C . ALA A 1 173 ? -11.578 11.956 20.922 1.00 67.12 173 ALA A C 1
ATOM 1297 O O . ALA A 1 173 ? -10.680 12.106 20.092 1.00 67.12 173 ALA A O 1
ATOM 1298 N N . GLU A 1 174 ? -11.401 12.138 22.230 1.00 64.44 174 GLU A N 1
ATOM 1299 C CA . GLU A 1 174 ? -10.170 12.609 22.882 1.00 64.44 174 GLU A CA 1
ATOM 1300 C C . GLU A 1 174 ? -9.831 11.775 24.124 1.00 64.44 174 GLU A C 1
ATOM 1302 O O . GLU A 1 174 ? -8.994 12.158 24.935 1.00 64.44 174 GLU A O 1
ATOM 1307 N N . GLN A 1 175 ? -10.509 10.638 24.285 1.00 66.56 175 GLN A N 1
ATOM 1308 C CA . GLN A 1 175 ? -10.230 9.704 25.362 1.00 66.56 175 GLN A CA 1
ATOM 1309 C C . GLN A 1 175 ? -9.228 8.678 24.848 1.00 66.56 175 GLN A C 1
ATOM 1311 O O . GLN A 1 175 ? -9.507 7.959 23.880 1.00 66.56 175 GLN A O 1
ATOM 1316 N N . ASP A 1 176 ? -8.078 8.605 25.515 1.00 65.38 176 ASP A N 1
ATOM 1317 C CA . ASP A 1 176 ? -7.144 7.502 25.324 1.00 65.38 176 ASP A CA 1
ATOM 1318 C C . ASP A 1 176 ? -7.868 6.168 25.585 1.00 65.38 176 ASP A C 1
ATOM 1320 O O . ASP A 1 176 ? -8.881 6.096 26.293 1.00 65.38 176 ASP A O 1
ATOM 1324 N N . VAL A 1 177 ? -7.390 5.092 24.957 1.00 71.31 177 VAL A N 1
ATOM 1325 C CA . VAL A 1 177 ? -7.881 3.747 25.275 1.00 71.31 177 VAL A CA 1
ATOM 1326 C C . VAL A 1 177 ? -7.563 3.497 26.747 1.00 71.31 177 VAL A C 1
ATOM 1328 O O . VAL A 1 177 ? -6.400 3.568 27.146 1.00 71.31 177 VAL A O 1
ATOM 1331 N N . ALA A 1 178 ? -8.591 3.267 27.565 1.00 71.06 178 ALA A N 1
ATOM 1332 C CA . ALA A 1 178 ? -8.394 3.056 28.993 1.00 71.06 178 ALA A CA 1
ATOM 1333 C C . ALA A 1 178 ? -7.550 1.792 29.223 1.00 71.06 178 ALA A C 1
ATOM 1335 O O . ALA A 1 178 ? -7.619 0.855 28.429 1.00 71.06 178 ALA A O 1
ATOM 1336 N N . ASP A 1 179 ? -6.764 1.730 30.303 1.00 69.62 179 ASP A N 1
ATOM 1337 C CA . ASP A 1 179 ? -5.834 0.611 30.546 1.00 69.62 179 ASP A CA 1
ATOM 1338 C C . ASP A 1 179 ? -6.517 -0.767 30.509 1.00 69.62 179 ASP A C 1
ATOM 1340 O O . ASP A 1 179 ? -5.953 -1.737 30.005 1.00 69.62 179 ASP A O 1
ATOM 1344 N N . ASN A 1 180 ? -7.767 -0.842 30.972 1.00 73.12 180 ASN A N 1
ATOM 1345 C CA . ASN A 1 180 ? -8.596 -2.047 30.927 1.00 73.12 180 ASN A CA 1
ATOM 1346 C C . ASN A 1 180 ? -9.137 -2.387 29.522 1.00 73.12 180 ASN A C 1
ATOM 1348 O O . ASN A 1 180 ? -9.493 -3.536 29.273 1.00 73.12 180 ASN A O 1
ATOM 1352 N N . GLU A 1 181 ? -9.198 -1.420 28.605 1.00 74.25 181 GLU A N 1
ATOM 1353 C CA . GLU A 1 181 ? -9.592 -1.601 27.202 1.00 74.25 181 GLU A CA 1
ATOM 1354 C C . GLU A 1 181 ? -8.381 -1.932 26.300 1.00 74.25 181 GLU A C 1
ATOM 1356 O O . GLU A 1 181 ? -8.562 -2.559 25.254 1.00 74.25 181 GLU A O 1
ATOM 1361 N N . LYS A 1 182 ? -7.146 -1.565 26.693 1.00 73.81 182 LYS A N 1
ATOM 1362 C CA . LYS A 1 182 ? -5.926 -1.710 25.864 1.00 73.81 182 LYS A CA 1
ATOM 1363 C C . LYS A 1 182 ? -5.659 -3.146 25.427 1.00 73.81 182 LYS A C 1
ATOM 1365 O O . LYS A 1 182 ? -5.385 -3.389 24.256 1.00 73.81 182 LYS A O 1
ATOM 1370 N N . ALA A 1 183 ? -5.782 -4.107 26.343 1.00 72.50 183 ALA A N 1
ATOM 1371 C CA . ALA A 1 183 ? -5.541 -5.516 26.032 1.00 72.50 183 ALA A CA 1
ATOM 1372 C C . ALA A 1 183 ? -6.526 -6.056 24.981 1.00 72.50 183 ALA A C 1
ATOM 1374 O O . ALA A 1 183 ? -6.121 -6.778 24.070 1.00 72.50 183 ALA A O 1
ATOM 1375 N N . TYR A 1 184 ? -7.807 -5.683 25.086 1.00 78.31 184 TYR A N 1
ATOM 1376 C CA . TYR A 1 184 ? -8.827 -6.044 24.100 1.00 78.31 184 TYR A CA 1
ATOM 1377 C C . TYR A 1 184 ? -8.573 -5.348 22.761 1.00 78.31 184 TYR A C 1
ATOM 1379 O O . TYR A 1 184 ? -8.647 -5.984 21.711 1.00 78.31 184 TYR A O 1
ATOM 1387 N N . TRP A 1 185 ? -8.237 -4.058 22.803 1.00 77.81 185 TRP A N 1
ATOM 1388 C CA . TRP A 1 185 ? -7.960 -3.260 21.616 1.00 77.81 185 TRP A CA 1
ATOM 1389 C C . TRP A 1 185 ? -6.789 -3.812 20.807 1.00 77.81 185 TRP A C 1
ATOM 1391 O O . TRP A 1 185 ? -6.945 -4.057 19.614 1.00 77.81 185 TRP A O 1
ATOM 1401 N N . HIS A 1 186 ? -5.646 -4.052 21.447 1.00 79.31 186 HIS A N 1
ATOM 1402 C CA . HIS A 1 186 ? -4.485 -4.595 20.761 1.00 79.31 186 HIS A CA 1
ATOM 1403 C C . HIS A 1 186 ? -4.738 -6.010 20.228 1.00 79.31 186 HIS A C 1
ATOM 1405 O O . HIS A 1 186 ? -4.549 -6.273 19.052 1.00 79.31 186 HIS A O 1
ATOM 1411 N N . LYS A 1 187 ? -5.243 -6.916 21.069 1.00 76.94 187 LYS A N 1
ATOM 1412 C CA . LYS A 1 187 ? -5.422 -8.319 20.675 1.00 76.94 187 LYS A CA 1
ATOM 1413 C C . LYS A 1 187 ? -6.537 -8.555 19.650 1.00 76.94 187 LYS A C 1
ATOM 1415 O O . LYS A 1 187 ? -6.512 -9.558 18.955 1.00 76.94 187 LYS A O 1
ATOM 1420 N N . THR A 1 188 ? -7.567 -7.714 19.626 1.00 79.50 188 THR A N 1
ATOM 1421 C CA . THR A 1 188 ? -8.761 -7.984 18.807 1.00 79.50 188 THR A CA 1
ATOM 1422 C C . THR A 1 188 ? -8.810 -7.018 17.643 1.00 79.50 188 THR A C 1
ATOM 1424 O O . THR A 1 188 ? -8.672 -7.417 16.496 1.00 79.50 188 THR A O 1
ATOM 1427 N N . ILE A 1 189 ? -8.917 -5.725 17.946 1.00 82.12 189 ILE A N 1
ATOM 1428 C CA . ILE A 1 189 ? -9.102 -4.705 16.917 1.00 82.12 189 ILE A CA 1
ATOM 1429 C C . ILE A 1 189 ? -7.828 -4.558 16.086 1.00 82.12 189 ILE A C 1
ATOM 1431 O O . ILE A 1 189 ? -7.875 -4.668 14.870 1.00 82.12 189 ILE A O 1
ATOM 1435 N N . MET A 1 190 ? -6.673 -4.340 16.718 1.00 83.69 190 MET A N 1
ATOM 1436 C CA . MET A 1 190 ? -5.424 -4.156 15.971 1.00 83.69 190 MET A CA 1
ATOM 1437 C C . MET A 1 190 ? -5.017 -5.406 15.189 1.00 83.69 190 MET A C 1
ATOM 1439 O O . MET A 1 190 ? -4.562 -5.262 14.060 1.00 83.69 190 MET A O 1
ATOM 1443 N N . ASP A 1 191 ? -5.210 -6.604 15.740 1.00 86.75 191 ASP A N 1
ATOM 1444 C CA . ASP A 1 191 ? -4.912 -7.855 15.033 1.00 86.75 191 ASP A CA 1
ATOM 1445 C C . ASP A 1 191 ? -5.790 -8.026 13.782 1.00 86.75 191 ASP A C 1
ATOM 1447 O O . ASP A 1 191 ? -5.265 -8.356 12.718 1.00 86.75 191 ASP A O 1
ATOM 1451 N N . GLU A 1 192 ? -7.095 -7.737 13.870 1.00 88.25 192 GLU A N 1
ATOM 1452 C CA . GLU A 1 192 ? -8.005 -7.748 12.715 1.00 88.25 192 GLU A CA 1
ATOM 1453 C C . GLU A 1 192 ? -7.576 -6.731 11.646 1.00 88.25 192 GLU A C 1
ATOM 1455 O O . GLU A 1 192 ? -7.449 -7.078 10.468 1.00 88.25 192 GLU A O 1
ATOM 1460 N N . GLU A 1 193 ? -7.269 -5.493 12.045 1.00 90.25 193 GLU A N 1
ATOM 1461 C CA . GLU A 1 193 ? -6.863 -4.450 11.097 1.00 90.25 193 GLU A CA 1
ATOM 1462 C C . GLU A 1 193 ? -5.491 -4.731 10.459 1.00 90.25 193 GLU A C 1
ATOM 1464 O O . GLU A 1 193 ? -5.286 -4.475 9.267 1.00 90.25 193 GLU A O 1
ATOM 1469 N N . MET A 1 194 ? -4.548 -5.294 11.222 1.00 90.44 194 MET A N 1
ATOM 1470 C CA . MET A 1 194 ? -3.247 -5.743 10.713 1.00 90.44 194 MET A CA 1
ATOM 1471 C C . MET A 1 194 ? -3.394 -6.940 9.772 1.00 90.44 194 MET A C 1
ATOM 1473 O O . MET A 1 194 ? -2.684 -7.017 8.768 1.00 90.44 194 MET A O 1
ATOM 1477 N N . HIS A 1 195 ? -4.317 -7.861 10.059 1.00 92.06 195 HIS A N 1
ATOM 1478 C CA . HIS A 1 195 ? -4.592 -9.001 9.191 1.00 92.06 195 HIS A CA 1
ATOM 1479 C C . HIS A 1 195 ? -5.176 -8.551 7.847 1.00 92.06 195 HIS A C 1
ATOM 1481 O O . HIS A 1 195 ? -4.684 -8.963 6.798 1.00 92.06 195 HIS A O 1
ATOM 1487 N N . LEU A 1 196 ? -6.140 -7.626 7.850 1.00 92.06 196 LEU A N 1
ATOM 1488 C CA . LEU A 1 196 ? -6.682 -7.048 6.615 1.00 92.06 196 LEU A CA 1
ATOM 1489 C C . LEU A 1 196 ? -5.614 -6.294 5.811 1.00 92.06 196 LEU A C 1
ATOM 1491 O O . LEU A 1 196 ? -5.564 -6.410 4.585 1.00 92.06 196 LEU A O 1
ATOM 1495 N N . ALA A 1 197 ? -4.722 -5.561 6.480 1.00 93.94 197 ALA A N 1
ATOM 1496 C CA . ALA A 1 197 ? -3.583 -4.923 5.823 1.00 93.94 197 ALA A CA 1
ATOM 1497 C C . ALA A 1 197 ? -2.605 -5.950 5.216 1.00 93.94 197 ALA A C 1
ATOM 1499 O O . ALA A 1 197 ? -2.057 -5.721 4.133 1.00 93.94 197 ALA A O 1
ATOM 1500 N N . ALA A 1 198 ? -2.412 -7.100 5.872 1.00 93.06 198 ALA A N 1
ATOM 1501 C CA . ALA A 1 198 ? -1.629 -8.211 5.336 1.00 93.06 198 ALA A CA 1
ATOM 1502 C C . ALA A 1 198 ? -2.286 -8.817 4.087 1.00 93.06 198 ALA A C 1
ATOM 1504 O O . ALA A 1 198 ? -1.587 -9.060 3.103 1.00 93.06 198 ALA A O 1
ATOM 1505 N N . CYS A 1 199 ? -3.612 -8.986 4.082 1.00 93.62 19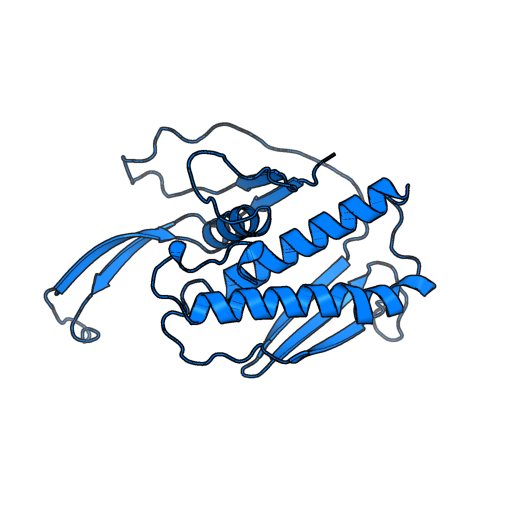9 CYS A N 1
ATOM 1506 C CA . CYS A 1 199 ? -4.368 -9.432 2.908 1.00 93.62 199 CYS A CA 1
ATOM 1507 C C . CYS A 1 199 ? -4.251 -8.442 1.740 1.00 93.62 199 CYS A C 1
ATOM 1509 O O . CYS A 1 199 ? -3.967 -8.856 0.618 1.00 93.62 199 CYS A O 1
ATOM 1511 N N . ALA A 1 200 ? -4.368 -7.135 2.001 1.00 93.62 200 ALA A N 1
ATOM 1512 C CA . ALA A 1 200 ? -4.183 -6.097 0.984 1.00 93.62 200 ALA A CA 1
ATOM 1513 C C . ALA A 1 200 ? -2.792 -6.172 0.329 1.00 93.62 200 ALA A C 1
ATOM 1515 O O . ALA A 1 200 ? -2.655 -6.114 -0.893 1.00 93.62 200 ALA A O 1
ATOM 1516 N N . SER A 1 201 ? -1.753 -6.337 1.152 1.00 93.50 201 SER A N 1
ATOM 1517 C CA . SER A 1 201 ? -0.371 -6.505 0.693 1.00 93.50 201 SER A CA 1
ATOM 1518 C C . SER A 1 201 ? -0.184 -7.783 -0.131 1.00 93.50 201 SER A C 1
ATOM 1520 O O . SER A 1 201 ? 0.445 -7.744 -1.188 1.00 93.50 201 SER A O 1
ATOM 1522 N N . ALA A 1 202 ? -0.780 -8.900 0.299 1.00 91.81 202 ALA A N 1
ATOM 1523 C CA . ALA A 1 202 ? -0.745 -10.163 -0.436 1.00 91.81 202 ALA A CA 1
ATOM 1524 C C . ALA A 1 202 ? -1.410 -10.047 -1.816 1.00 91.81 202 ALA A C 1
ATOM 1526 O O . ALA A 1 202 ? -0.833 -10.463 -2.815 1.00 91.81 202 ALA A O 1
ATOM 1527 N N . GLN A 1 203 ? -2.571 -9.400 -1.908 1.00 92.00 203 GLN A N 1
ATOM 1528 C CA . GLN A 1 203 ? -3.233 -9.187 -3.195 1.00 92.00 203 GLN A CA 1
ATOM 1529 C C . GLN A 1 203 ? -2.454 -8.263 -4.129 1.00 92.00 203 GLN A C 1
ATOM 1531 O O . GLN A 1 203 ? -2.457 -8.475 -5.342 1.00 92.00 203 GLN A O 1
ATOM 1536 N N . ALA A 1 204 ? -1.782 -7.244 -3.583 1.00 91.25 204 ALA A N 1
ATOM 1537 C CA . ALA A 1 204 ? -0.927 -6.375 -4.379 1.00 91.25 204 ALA A CA 1
ATOM 1538 C C . ALA A 1 204 ? 0.197 -7.176 -5.051 1.00 91.25 204 ALA A C 1
ATOM 1540 O O . ALA A 1 204 ? 0.483 -6.932 -6.221 1.00 91.25 204 ALA A O 1
ATOM 1541 N N . VAL A 1 205 ? 0.782 -8.169 -4.363 1.00 91.31 205 VAL A N 1
ATOM 1542 C CA . VAL A 1 205 ? 1.881 -8.955 -4.946 1.00 91.31 205 VAL A CA 1
ATOM 1543 C C . VAL A 1 205 ? 1.464 -9.967 -6.006 1.00 91.31 205 VAL A C 1
ATOM 1545 O O . VAL A 1 205 ? 2.305 -10.423 -6.780 1.00 91.31 205 VAL A O 1
ATOM 1548 N N . GLU A 1 206 ? 0.179 -10.307 -6.069 1.00 91.12 206 GLU A N 1
ATOM 1549 C CA . GLU A 1 206 ? -0.393 -11.219 -7.067 1.00 91.12 206 GLU A CA 1
ATOM 1550 C C . GLU A 1 206 ? -0.792 -10.523 -8.372 1.00 91.12 206 GLU A C 1
ATOM 1552 O O . GLU A 1 206 ? -1.271 -11.171 -9.303 1.00 91.12 206 GLU A O 1
ATOM 1557 N N . ARG A 1 207 ? -0.610 -9.204 -8.460 1.00 89.69 207 ARG A N 1
ATOM 1558 C CA . ARG A 1 207 ? -0.942 -8.391 -9.633 1.00 89.69 207 ARG A CA 1
ATOM 1559 C C . ARG A 1 207 ? 0.337 -7.820 -10.235 1.00 89.69 207 ARG A C 1
ATOM 1561 O O . ARG A 1 207 ? 1.360 -7.726 -9.569 1.00 89.69 207 ARG A O 1
ATOM 1568 N N . GLN A 1 208 ? 0.278 -7.441 -11.507 1.00 85.00 208 GLN A N 1
ATOM 1569 C CA . GLN A 1 208 ? 1.407 -6.830 -12.202 1.00 85.00 208 GLN A CA 1
ATOM 1570 C C . GLN A 1 208 ? 1.105 -5.374 -12.550 1.00 85.00 208 GLN A C 1
ATOM 1572 O O . GLN A 1 208 ? 0.031 -5.072 -13.072 1.00 85.00 208 GLN A O 1
ATOM 1577 N N . GLY A 1 209 ? 2.057 -4.485 -12.268 1.00 77.62 209 GLY A N 1
ATOM 1578 C CA . GLY A 1 209 ? 1.924 -3.046 -12.483 1.00 77.62 209 GLY A CA 1
ATOM 1579 C C . GLY A 1 209 ? 2.525 -2.238 -11.332 1.00 77.62 209 GLY A C 1
ATOM 1580 O O . GLY A 1 209 ? 2.842 -2.775 -10.280 1.00 77.62 209 GLY A O 1
ATOM 1581 N N . ALA A 1 210 ? 2.669 -0.926 -11.525 1.00 76.25 210 ALA A N 1
ATOM 1582 C CA . ALA A 1 210 ? 3.144 -0.015 -10.482 1.00 76.25 210 ALA A CA 1
ATOM 1583 C C . ALA A 1 210 ? 2.037 0.237 -9.435 1.00 76.25 210 ALA A C 1
ATOM 1585 O O . ALA A 1 210 ? 1.538 -0.683 -8.803 1.00 76.25 210 ALA A O 1
ATOM 1586 N N . MET A 1 211 ? 1.567 1.475 -9.270 1.00 79.94 211 MET A N 1
ATOM 1587 C CA . MET A 1 211 ? 0.470 1.789 -8.339 1.00 79.94 211 MET A CA 1
ATOM 1588 C C . MET A 1 211 ? -0.860 1.088 -8.684 1.00 79.94 211 MET A C 1
ATOM 1590 O O . MET A 1 211 ? -1.763 1.026 -7.851 1.00 79.94 211 MET A O 1
ATOM 1594 N N . ASP A 1 212 ? -1.001 0.539 -9.891 1.00 82.19 212 ASP A N 1
ATOM 1595 C CA . ASP A 1 212 ? -2.227 -0.127 -10.327 1.00 82.19 212 ASP A CA 1
ATOM 1596 C C . ASP A 1 212 ? -2.505 -1.463 -9.643 1.00 82.19 212 ASP A C 1
ATOM 1598 O O . ASP A 1 212 ? -3.670 -1.861 -9.579 1.00 82.19 212 ASP A O 1
ATOM 1602 N N . ILE A 1 213 ? -1.493 -2.092 -9.042 1.00 85.38 213 ILE A N 1
ATOM 1603 C CA . ILE A 1 213 ? -1.657 -3.345 -8.291 1.00 85.38 213 ILE A CA 1
ATOM 1604 C C . ILE A 1 213 ? -2.374 -3.149 -6.958 1.00 85.38 213 ILE A C 1
ATOM 1606 O O . ILE A 1 213 ? -2.911 -4.103 -6.407 1.00 85.38 213 ILE A O 1
ATOM 1610 N N . ILE A 1 214 ? -2.403 -1.920 -6.441 1.00 88.31 214 ILE A N 1
ATOM 1611 C CA . ILE A 1 214 ? -2.974 -1.621 -5.130 1.00 88.31 214 ILE A CA 1
ATOM 1612 C C . ILE A 1 214 ? -4.481 -1.951 -5.141 1.00 88.31 214 ILE A C 1
ATOM 1614 O O . ILE A 1 214 ? -5.203 -1.397 -5.979 1.00 88.31 214 ILE A O 1
ATOM 1618 N N . PRO A 1 215 ? -4.982 -2.817 -4.244 1.00 90.94 215 PRO A N 1
ATOM 1619 C CA . PRO A 1 215 ? -6.389 -3.197 -4.224 1.00 90.94 215 PRO A CA 1
ATOM 1620 C C . PRO A 1 215 ? -7.314 -2.063 -3.768 1.00 90.94 215 PRO A C 1
ATOM 1622 O O . PRO A 1 215 ? -6.889 -1.107 -3.113 1.00 90.94 215 PRO A O 1
ATOM 1625 N N . PHE A 1 216 ? -8.589 -2.177 -4.136 1.00 90.94 216 PHE A N 1
ATOM 1626 C CA . PHE A 1 216 ? -9.685 -1.404 -3.545 1.00 90.94 216 PHE A CA 1
ATOM 1627 C C . PHE A 1 216 ? -10.242 -2.099 -2.296 1.00 90.94 216 PHE A C 1
ATOM 1629 O O . PHE A 1 216 ? -10.003 -3.283 -2.078 1.00 90.94 216 PHE A O 1
ATOM 1636 N N . ASP A 1 217 ? -11.004 -1.361 -1.484 1.00 89.06 217 ASP A N 1
ATOM 1637 C CA . ASP A 1 217 ? -11.551 -1.861 -0.211 1.00 89.06 217 ASP A CA 1
ATOM 1638 C C . ASP A 1 217 ? -12.470 -3.085 -0.369 1.00 89.06 217 ASP A C 1
ATOM 1640 O O . ASP A 1 217 ? -12.532 -3.913 0.528 1.00 89.06 217 ASP A O 1
ATOM 1644 N N . ASP A 1 218 ? -13.169 -3.203 -1.500 1.00 89.38 218 ASP A N 1
ATOM 1645 C CA . ASP A 1 218 ? -14.082 -4.305 -1.838 1.00 89.38 218 ASP A CA 1
ATOM 1646 C C . ASP A 1 218 ? -13.401 -5.479 -2.556 1.00 89.38 218 ASP A C 1
ATOM 1648 O O . ASP A 1 218 ? -14.061 -6.456 -2.907 1.00 89.38 218 ASP A O 1
ATOM 1652 N N . GLU A 1 219 ? -12.096 -5.379 -2.813 1.00 87.31 219 GLU A N 1
ATOM 1653 C CA . GLU A 1 219 ? -11.318 -6.466 -3.403 1.00 87.31 219 GLU A CA 1
ATOM 1654 C C . GLU A 1 219 ? -10.669 -7.366 -2.343 1.00 87.31 219 GLU A C 1
ATOM 1656 O O . GLU A 1 219 ? -10.240 -8.459 -2.707 1.00 87.31 219 GLU A O 1
ATOM 1661 N N . ILE A 1 220 ? -10.616 -6.933 -1.076 1.00 84.88 220 ILE A N 1
ATOM 1662 C CA . ILE A 1 220 ? -10.009 -7.631 0.077 1.00 84.88 220 ILE A CA 1
ATOM 1663 C C . ILE A 1 220 ? -11.083 -8.344 0.891 1.00 84.88 220 ILE A C 1
ATOM 1665 O O . ILE A 1 220 ? -10.842 -9.522 1.238 1.00 84.88 220 ILE A O 1
#

Foldseek 3Di:
DQFEAEQEFEKEWDKDFAFPDDDDVPDDGDTPDIDIDIDTLSVLLQLLLVQAQFDDDDPDDDTDGSHHYHYDYDYDPPDPPPPPDDDDDDDDDDDPAFDWDKDWDDDPFWIKIKTWTPQAQDDPPGIDIDIDTATADDAPDFDDQQRLVSLLNNQLSNLVSVVLVVCVVVVCNRPDQPPVRVVVCVVPSSNVSSNVSSVQSRQLRNDDDHSVSRHGNVVD

pLDDT: mean 76.99, std 16.81, range [30.27, 96.81]

Secondary structure (DSSP, 8-state):
---EEEEE---EEEEEEE-SSPPPTT-----SEEEEEEE-HHHHHHHHHHHHTSPPP-SSSPPPPSSEEEEE----TT-TT-TT---------------EEEEEEE-SSEEEEEEEETT---TTTS--EEEEEEEPPP-S-----TTHHHHHHHHHHHHHHHHHHHHHHTT-TTPPPPHHHHHHIIIIIIHHHHHHHHHHHHHHHTS-SSGGGPPPTTT-

InterPro domains:
  IPR002139 Ribokinase/fructokinase [PR00990] (7-28)
  IPR002139 Ribokinase/fructokinase [PR00990] (34-53)
  IPR002173 Carbohydrate/purine kinase, PfkB, conserved site [PS00584] (144-157)
  IPR029056 Ribokinase-like [G3DSA:3.40.1190.20] (2-99)
  IPR029056 Ribokinase-like [G3DSA:3.40.1190.20] (100-220)
  IPR029056 Ribokinase-like [SSF53613] (2-55)
  IPR029056 Ribokinase-like [SSF53613] (130-219)

Sequence (220 aa):
MAPIIQVIGCLNADRVLATPRFPDPGETITSSSYFTSAGGKGANQAVVCGRMSRAKQTGTKISKSDVVFEMIGAVGVLDGHFSALIKSTRPESKSSRTHTRILIVFRAKSVWYSAADGGSSGPSDRVLHFTYDIAAAPVSRVLDTTAAGDTFVGAYTVRVARWREQRRAQGKAEQDVADNEKAYWHKTIMDEEMHLAACASAQAVERQGAMDIIPFDDEI